Protein AF-0000000087055118 (afdb_homodimer)

Secondary structure (DSSP, 8-state):
--PPPEEEEEE-S-HHHHHHHHHHHHHHHHHS-TT-HHHHHHHHHHHHHHHH-S-EEEEEEEEEEEE--EEEEEEEEEEETTEEEEEEEE----/--PPPEEEEEE-S-HHHHHHHHHHHHHHHHHS-TT-HHHHHHHHHHHHHHHH-S-EEEEEEEEEEEE--EEEEEEEEEEETTEEEEEEEE----

InterPro domains:
  IPR001372 Dynein light chain, type 1/2 [PF01221] (5-89)
  IPR001372 Dynein light chain, type 1/2 [PTHR11886] (5-90)
  IPR001372 Dynein light chain, type 1/2 [SM01375] (1-90)
  IPR037177 Dynein light chain superfamily [G3DSA:3.30.740.10] (1-90)
  IPR037177 Dynein light chain superfamily [SSF54648] (1-90)

Radius of gyration: 15.87 Å; Cα contacts (8 Å, |Δi|>4): 383; chains: 2; bounding box: 40×41×33 Å

Nearest PDB structures (foldseek):
  3rjs-assembly1_A-2  TM=9.754E-01  e=3.236E-12  Toxoplasma gondii
  3brl-assembly1_A-2  TM=9.840E-01  e=7.027E-12  Drosophila melanogaster
  4d07-assembly1_A-2  TM=9.855E-01  e=1.035E-11  Homo sapiens
  7cnu-assembly2_B  TM=9.974E-01  e=1.526E-11  Homo sapiens
  8bx8-assembly1_K  TM=8.690E-01  e=6.622E-09  Tetrahymena thermophila

Sequence (188 aa):
MLEGKAVIEETDMLQAMQHDALDLDAKALDFLDVTESTDIACFIKKEFDRTHGPGWQCIVGTDFGSFVTHCSGCFIYFSVGSLAVLLFRGSAAPMLEGKAVIEETDMLQAMQHDALDLDAKALDFLDVTESTDIACFIKKEFDRTHGPGWQCIVGTDFGSFVTHCSGCFIYFSVGSLAVLLFRGSAAP

Solvent-accessible surface area (backbone atoms only — not comparable to full-atom values): 9686 Å² total; per-residue (Å²): 126,85,70,48,75,74,44,78,75,46,67,57,41,52,67,69,58,47,50,50,53,52,50,42,50,53,50,38,56,72,76,39,61,84,84,43,23,34,59,42,12,39,52,45,25,52,52,42,23,70,74,72,46,74,49,40,30,18,38,18,28,67,37,67,23,57,28,74,57,56,36,89,50,32,34,39,32,32,28,38,63,68,36,33,40,41,41,32,25,48,43,52,70,130,126,85,67,47,74,73,44,79,75,47,69,56,43,52,68,71,56,48,51,50,55,53,51,43,50,53,51,38,57,74,76,40,61,84,85,41,23,35,61,43,11,38,52,45,24,54,52,42,23,70,75,73,45,74,52,41,30,18,38,18,27,68,37,67,24,55,28,75,57,53,35,89,52,33,34,38,31,32,29,37,64,69,37,33,40,40,40,32,24,49,42,52,70,130

pLDDT: mean 93.23, std 12.19, range [37.31, 98.88]

Organism: Hibiscus syriacus (NCBI:txid106335)

Foldseek 3Di:
DPFADKFWPDFQADPVVVVVLVVLLVVLVVPDPLVPQVSSQVSSQVVCCVVVNHQKGKGKDLDDDDDAAAPGNFWTWIDGHSMIMTMGGHDDDD/DPFADKFWPDFQADPVVVVVLVVLLVVLVVPDPLVPQVSSQVSSQVVCCVVVNHQKGKGKDLDDDDDAAAPGNFWTWIDGHSMIMTMGGHDDDD

Structure (mmCIF, N/CA/C/O backbone):
data_AF-0000000087055118-model_v1
#
loop_
_entity.id
_entity.type
_entity.pdbx_description
1 polymer 'Dynein light chain'
#
loop_
_atom_site.group_PDB
_atom_site.id
_atom_site.type_symbol
_atom_site.label_atom_id
_atom_site.label_alt_id
_atom_site.label_comp_id
_atom_site.label_asym_id
_atom_site.label_entity_id
_atom_site.label_seq_id
_atom_site.pdbx_PDB_ins_code
_atom_site.Cartn_x
_atom_site.Cartn_y
_atom_site.Cartn_z
_atom_site.occupancy
_atom_site.B_iso_or_equiv
_atom_site.auth_seq_id
_atom_site.auth_comp_id
_atom_site.auth_asym_id
_atom_site.auth_atom_id
_atom_site.pdbx_PDB_model_num
ATOM 1 N N . MET A 1 1 ? -13.016 -21.5 0.365 1 41.31 1 MET A N 1
ATOM 2 C CA . MET A 1 1 ? -13.82 -20.594 -0.448 1 41.31 1 MET A CA 1
ATOM 3 C C . MET A 1 1 ? -13.211 -20.422 -1.833 1 41.31 1 MET A C 1
ATOM 5 O O . MET A 1 1 ? -12 -20.234 -1.962 1 41.31 1 MET A O 1
ATOM 9 N N . LEU A 1 2 ? -13.695 -21.062 -2.811 1 50.41 2 LEU A N 1
ATOM 10 C CA . LEU A 1 2 ? -13.211 -21.172 -4.18 1 50.41 2 LEU A CA 1
ATOM 11 C C . LEU A 1 2 ? -12.789 -19.812 -4.727 1 50.41 2 LEU A C 1
ATOM 13 O O . LEU A 1 2 ? -13.633 -18.953 -4.969 1 50.41 2 LEU A O 1
ATOM 17 N N . GLU A 1 3 ? -11.727 -19.125 -4.18 1 61.34 3 GLU A N 1
ATOM 18 C CA . GLU A 1 3 ? -11.461 -17.781 -4.695 1 61.34 3 GLU A CA 1
ATOM 19 C C . GLU A 1 3 ? -11.445 -17.781 -6.223 1 61.34 3 GLU A C 1
ATOM 21 O O . GLU A 1 3 ? -11.258 -18.828 -6.852 1 61.34 3 GLU A O 1
ATOM 26 N N . GLY A 1 4 ? -12.234 -16.906 -7.004 1 74 4 GLY A N 1
ATOM 27 C CA . GLY A 1 4 ? -12.359 -16.719 -8.438 1 74 4 GLY A CA 1
ATOM 28 C C . GLY A 1 4 ? -11.016 -16.609 -9.148 1 74 4 GLY A C 1
ATOM 29 O O . GLY A 1 4 ? -9.969 -16.625 -8.5 1 74 4 GLY A O 1
ATOM 30 N N . LYS A 1 5 ? -11.047 -16.828 -10.391 1 90.94 5 LYS A N 1
ATOM 31 C CA . LYS A 1 5 ? -9.875 -16.609 -11.242 1 90.94 5 LYS A CA 1
ATOM 32 C C . LYS A 1 5 ? -9.297 -15.219 -11.039 1 90.94 5 LYS A C 1
ATOM 34 O O . LYS A 1 5 ? -10.039 -14.242 -10.93 1 90.94 5 LYS A O 1
ATOM 39 N N . ALA A 1 6 ? -7.953 -15.242 -10.961 1 95.62 6 ALA A N 1
ATOM 40 C CA . ALA A 1 6 ? -7.281 -13.953 -10.797 1 95.62 6 ALA A CA 1
ATOM 41 C C . ALA A 1 6 ? -7.426 -13.094 -12.047 1 95.62 6 ALA A C 1
ATOM 43 O O . ALA A 1 6 ? -7.332 -13.602 -13.172 1 95.62 6 ALA A O 1
ATOM 44 N N . VAL A 1 7 ? -7.734 -11.844 -11.93 1 97.06 7 VAL A N 1
ATOM 45 C CA . VAL A 1 7 ? -7.789 -10.859 -13.008 1 97.06 7 VAL A CA 1
ATOM 46 C C . VAL A 1 7 ? -6.746 -9.773 -12.766 1 97.06 7 VAL A C 1
ATOM 48 O O . VAL A 1 7 ? -6.84 -9.016 -11.797 1 97.06 7 VAL A O 1
ATOM 51 N N . ILE A 1 8 ? -5.773 -9.719 -13.664 1 98 8 ILE A N 1
ATOM 52 C CA . ILE A 1 8 ? -4.746 -8.688 -13.547 1 98 8 ILE A CA 1
ATOM 53 C C . ILE A 1 8 ? -5.289 -7.359 -14.078 1 98 8 ILE A C 1
ATOM 55 O O . ILE A 1 8 ? -5.633 -7.25 -15.258 1 98 8 ILE A O 1
ATOM 59 N N . GLU A 1 9 ? -5.371 -6.406 -13.18 1 98.06 9 GLU A N 1
ATOM 60 C CA . GLU A 1 9 ? -5.875 -5.09 -13.547 1 98.06 9 GLU A CA 1
ATOM 61 C C . GLU A 1 9 ? -4.777 -4.234 -14.172 1 98.06 9 GLU A C 1
ATOM 63 O O . GLU A 1 9 ? -5.004 -3.564 -15.18 1 98.06 9 GLU A O 1
ATOM 68 N N . GLU A 1 10 ? -3.635 -4.148 -13.594 1 98.19 10 GLU A N 1
ATOM 69 C CA . GLU A 1 10 ? -2.477 -3.395 -14.062 1 98.19 10 GLU A CA 1
ATOM 70 C C . GLU A 1 10 ? -1.172 -4.078 -13.664 1 98.19 10 GLU A C 1
ATOM 72 O O . GLU A 1 10 ? -1.056 -4.609 -12.562 1 98.19 10 GLU A O 1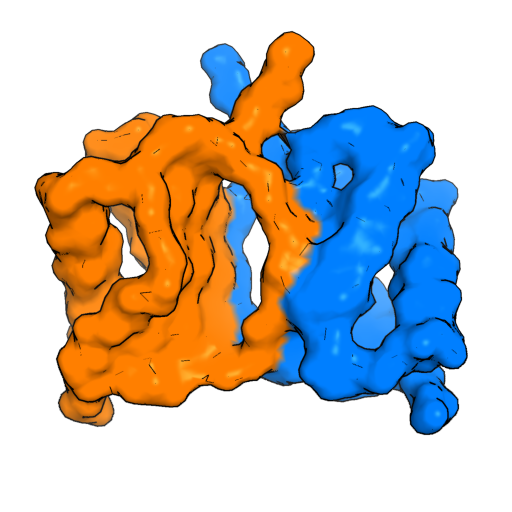
ATOM 77 N N . THR A 1 11 ? -0.197 -4.113 -14.625 1 98.56 11 THR A N 1
ATOM 78 C CA . THR A 1 11 ? 1.108 -4.676 -14.305 1 98.56 11 THR A CA 1
ATOM 79 C C . THR A 1 11 ? 2.162 -4.211 -15.305 1 98.56 11 THR A C 1
ATOM 81 O O . THR A 1 11 ? 1.84 -3.9 -16.453 1 98.56 11 THR A O 1
ATOM 84 N N . ASP A 1 12 ? 3.344 -4.066 -14.797 1 97.81 12 ASP A N 1
ATOM 85 C CA . ASP A 1 12 ? 4.473 -3.938 -15.719 1 97.81 12 ASP A CA 1
ATOM 86 C C . ASP A 1 12 ? 5.504 -5.039 -15.477 1 97.81 12 ASP A C 1
ATOM 88 O O . ASP A 1 12 ? 6.641 -4.941 -15.938 1 97.81 12 ASP A O 1
ATOM 92 N N . MET A 1 13 ? 5.059 -6.098 -14.719 1 97.12 13 MET A N 1
ATOM 93 C CA . MET A 1 13 ? 5.926 -7.238 -14.438 1 97.12 13 MET A CA 1
ATOM 94 C C . MET A 1 13 ? 6.051 -8.141 -15.664 1 97.12 13 MET A C 1
ATOM 96 O O . MET A 1 13 ? 5.137 -8.211 -16.484 1 97.12 13 MET A O 1
ATOM 100 N N . LEU A 1 14 ? 7.156 -8.805 -15.672 1 97 14 LEU A N 1
ATOM 101 C CA . LEU A 1 14 ? 7.297 -9.859 -16.672 1 97 14 LEU A CA 1
ATOM 102 C C . LEU A 1 14 ? 6.359 -11.023 -16.359 1 97 14 LEU A C 1
ATOM 104 O O . LEU A 1 14 ? 5.969 -11.227 -15.211 1 97 14 LEU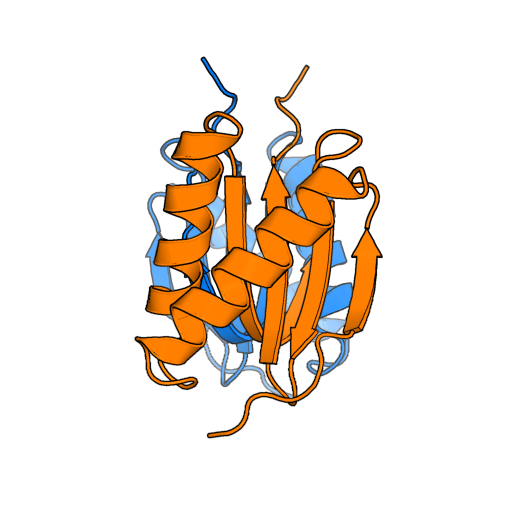 A O 1
ATOM 108 N N . GLN A 1 15 ? 6.066 -11.75 -17.375 1 97.12 15 GLN A N 1
ATOM 109 C CA . GLN A 1 15 ? 5.062 -12.805 -17.266 1 97.12 15 GLN A CA 1
ATOM 110 C C . GLN A 1 15 ? 5.426 -13.812 -16.172 1 97.12 15 GLN A C 1
ATOM 112 O O . GLN A 1 15 ? 4.562 -14.242 -15.414 1 97.12 15 GLN A O 1
ATOM 117 N N . ALA A 1 16 ? 6.617 -14.203 -16.188 1 96.88 16 ALA A N 1
ATOM 118 C CA . ALA A 1 16 ? 7.039 -15.188 -15.195 1 96.88 16 ALA A CA 1
ATOM 119 C C . ALA A 1 16 ? 6.801 -14.68 -13.781 1 96.88 16 ALA A C 1
ATOM 121 O O . ALA A 1 16 ? 6.344 -15.43 -12.914 1 96.88 16 ALA A O 1
ATOM 122 N N . MET A 1 17 ? 7.125 -13.484 -13.531 1 97.44 17 MET A N 1
ATOM 123 C CA . MET A 1 17 ? 6.953 -12.883 -12.211 1 97.44 17 MET A CA 1
ATOM 124 C C . MET A 1 17 ? 5.473 -12.703 -11.883 1 97.44 17 MET A C 1
ATOM 126 O O . MET A 1 17 ? 5.062 -12.867 -10.734 1 97.44 17 MET A O 1
ATOM 130 N N . GLN A 1 18 ? 4.656 -12.406 -12.891 1 98.25 18 GLN A N 1
ATOM 131 C CA . GLN A 1 18 ? 3.209 -12.344 -12.695 1 98.25 18 GLN A CA 1
ATOM 132 C C . GLN A 1 18 ? 2.668 -13.68 -12.188 1 98.25 18 GLN A C 1
ATOM 134 O O . GLN A 1 18 ? 1.869 -13.719 -11.25 1 98.25 18 GLN A O 1
ATOM 139 N N . HIS A 1 19 ? 3.189 -14.703 -12.844 1 97.31 19 HIS A N 1
ATOM 140 C CA . HIS A 1 19 ? 2.74 -16.031 -12.461 1 97.31 19 HIS A CA 1
ATOM 141 C C . HIS A 1 19 ? 3.129 -16.359 -11.023 1 97.31 19 HIS A C 1
ATOM 143 O O . HIS A 1 19 ? 2.354 -16.969 -10.289 1 97.31 19 HIS A O 1
ATOM 149 N N . ASP A 1 20 ? 4.309 -15.914 -10.672 1 97.88 20 ASP A N 1
ATOM 150 C CA . ASP A 1 20 ? 4.75 -16.125 -9.289 1 97.88 20 ASP A CA 1
ATOM 151 C C . ASP A 1 20 ? 3.824 -15.406 -8.305 1 97.88 20 ASP A C 1
ATOM 153 O O . ASP A 1 20 ? 3.441 -15.977 -7.281 1 97.88 20 ASP A O 1
ATOM 157 N N . ALA A 1 21 ? 3.475 -14.195 -8.602 1 98.38 21 ALA A N 1
ATOM 158 C CA . ALA A 1 21 ? 2.598 -13.414 -7.73 1 98.38 21 ALA A CA 1
ATOM 159 C C . ALA A 1 21 ? 1.237 -14.086 -7.574 1 98.38 21 ALA A C 1
ATOM 161 O O . ALA A 1 21 ? 0.725 -14.219 -6.461 1 98.38 21 ALA A O 1
ATOM 162 N N . LEU A 1 22 ? 0.706 -14.562 -8.695 1 97.94 22 LEU A N 1
ATOM 163 C CA . LEU A 1 22 ? -0.608 -15.195 -8.672 1 97.94 22 LEU A CA 1
ATOM 164 C C . LEU A 1 22 ? -0.558 -16.531 -7.938 1 97.94 22 LEU A C 1
ATOM 166 O O . LEU A 1 22 ? -1.487 -16.875 -7.203 1 97.94 22 LEU A O 1
ATOM 170 N N . ASP A 1 23 ? 0.513 -17.234 -8.148 1 97.19 23 ASP A N 1
ATOM 171 C CA . ASP A 1 23 ? 0.684 -18.5 -7.461 1 97.19 23 ASP A CA 1
ATOM 172 C C . ASP A 1 23 ? 0.764 -18.312 -5.949 1 97.19 23 ASP A C 1
ATOM 174 O O . ASP A 1 23 ? 0.177 -19.078 -5.184 1 97.19 23 ASP A O 1
ATOM 178 N N . LEU A 1 24 ? 1.517 -17.375 -5.531 1 97.56 24 LEU A N 1
ATOM 179 C CA . LEU A 1 24 ? 1.652 -17.094 -4.105 1 97.56 24 LEU A CA 1
ATOM 180 C C . LEU A 1 24 ? 0.314 -16.688 -3.504 1 97.56 24 LEU A C 1
ATOM 182 O O . LEU A 1 24 ? -0.008 -17.062 -2.375 1 97.56 24 LEU A O 1
ATOM 186 N N . ASP A 1 25 ? -0.45 -15.883 -4.23 1 97.44 25 ASP A N 1
ATOM 187 C CA . ASP A 1 25 ? -1.775 -15.484 -3.768 1 97.44 25 ASP A CA 1
ATOM 188 C C . ASP A 1 25 ? -2.684 -16.703 -3.586 1 97.44 25 ASP A C 1
ATOM 190 O O . ASP A 1 25 ? -3.391 -16.812 -2.582 1 97.44 25 ASP A O 1
ATOM 194 N N . ALA A 1 26 ? -2.596 -17.594 -4.602 1 96.44 26 ALA A N 1
ATOM 195 C CA . ALA A 1 26 ? -3.398 -18.812 -4.531 1 96.44 26 ALA A CA 1
ATOM 196 C C . ALA A 1 26 ? -3.01 -19.656 -3.324 1 96.44 26 ALA A C 1
ATOM 198 O O . ALA A 1 26 ? -3.875 -20.172 -2.617 1 96.44 26 ALA A O 1
ATOM 199 N N . LYS A 1 27 ? -1.732 -19.719 -3.076 1 96.5 27 LYS A N 1
ATOM 200 C CA . LYS A 1 27 ? -1.247 -20.469 -1.92 1 96.5 27 LYS A CA 1
ATOM 201 C C . LYS A 1 27 ? -1.708 -19.828 -0.616 1 96.5 27 LYS A C 1
ATOM 203 O O . LYS A 1 27 ? -2.148 -20.516 0.304 1 96.5 27 LYS A O 1
ATOM 208 N N . ALA A 1 28 ? -1.556 -18.531 -0.525 1 97 28 ALA A N 1
ATOM 209 C CA . ALA A 1 28 ? -1.993 -17.828 0.676 1 97 28 ALA A CA 1
ATOM 210 C C . ALA A 1 28 ? -3.467 -18.109 0.967 1 97 28 ALA A C 1
ATOM 212 O O . 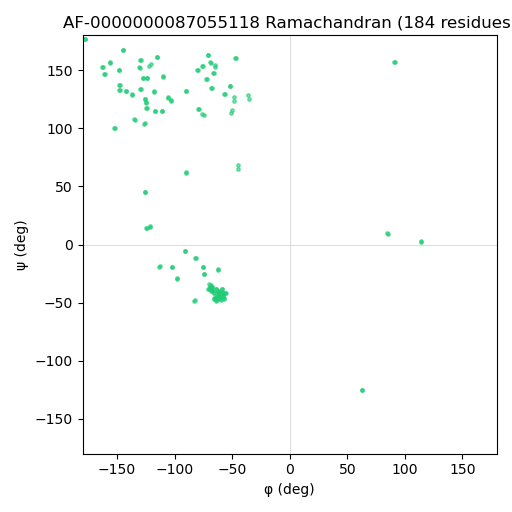ALA A 1 28 ? -3.842 -18.359 2.113 1 97 28 ALA A O 1
ATOM 213 N N . LEU A 1 29 ? -4.289 -18.109 -0.073 1 94.81 29 LEU A N 1
ATOM 214 C CA . LEU A 1 29 ? -5.734 -18.25 0.081 1 94.81 29 LEU A CA 1
ATOM 215 C C . LEU A 1 29 ? -6.102 -19.703 0.404 1 94.81 29 LEU A C 1
ATOM 217 O O . LEU A 1 29 ? -7.211 -19.969 0.87 1 94.81 29 LEU A O 1
ATOM 221 N N . ASP A 1 30 ? -5.145 -20.609 0.091 1 93.69 30 ASP A N 1
ATOM 222 C CA . ASP A 1 30 ? -5.348 -22.016 0.459 1 93.69 30 ASP A CA 1
ATOM 223 C C . ASP A 1 30 ? -5.148 -22.219 1.959 1 93.69 30 ASP A C 1
ATOM 225 O O . ASP A 1 30 ? -5.777 -23.094 2.559 1 93.69 30 ASP A O 1
ATOM 229 N N . PHE A 1 31 ? -4.332 -21.312 2.586 1 94.31 31 PHE A N 1
ATOM 230 C CA . PHE A 1 31 ? -3.904 -21.578 3.955 1 94.31 31 PHE A CA 1
ATOM 231 C C . PHE A 1 31 ? -4.504 -20.562 4.922 1 94.31 31 PHE A C 1
ATOM 233 O O . PHE A 1 31 ? -4.547 -20.812 6.129 1 94.31 31 PHE A O 1
ATOM 240 N N . LEU A 1 32 ? -4.918 -19.484 4.355 1 94.88 32 LEU A N 1
ATOM 241 C CA . LEU A 1 32 ? -5.43 -18.422 5.203 1 94.88 32 LEU A CA 1
ATOM 242 C C . LEU A 1 32 ? -6.875 -18.094 4.84 1 94.88 32 LEU A C 1
ATOM 244 O O . LEU A 1 32 ? -7.305 -18.312 3.709 1 94.88 32 LEU A O 1
ATOM 248 N N . ASP A 1 33 ? -7.527 -17.547 5.891 1 94 33 ASP A N 1
ATOM 249 C CA . ASP A 1 33 ? -8.867 -17.031 5.617 1 94 33 ASP A CA 1
ATOM 250 C C . ASP A 1 33 ? -8.797 -15.734 4.805 1 94 33 ASP A C 1
ATOM 252 O O . ASP A 1 33 ? -7.941 -14.883 5.055 1 94 33 ASP A O 1
ATOM 256 N N . VAL A 1 34 ? -9.727 -15.555 3.887 1 91.75 34 VAL A N 1
ATOM 257 C CA . VAL A 1 34 ? -9.75 -14.422 2.971 1 91.75 34 VAL A CA 1
ATOM 258 C C . VAL A 1 34 ? -9.898 -13.125 3.76 1 91.75 34 VAL A C 1
ATOM 260 O O . VAL A 1 34 ? -9.539 -12.047 3.275 1 91.75 34 VAL A O 1
ATOM 263 N N . THR A 1 35 ? -10.414 -13.188 4.98 1 92.69 35 THR A N 1
ATOM 264 C CA . THR A 1 35 ? -10.609 -12 5.801 1 92.69 35 THR A CA 1
ATOM 265 C C . THR A 1 35 ? -9.312 -11.602 6.492 1 92.69 35 THR A C 1
ATOM 267 O O . THR A 1 35 ? -9.211 -10.508 7.051 1 92.69 35 THR A O 1
ATOM 270 N N . GLU A 1 36 ? -8.328 -12.445 6.461 1 96.5 36 GLU A N 1
ATOM 271 C CA . GLU A 1 36 ? -7.047 -12.148 7.09 1 96.5 36 GLU A CA 1
ATOM 272 C C . GLU A 1 36 ? -6.098 -11.461 6.113 1 96.5 36 GLU A C 1
ATOM 274 O O . GLU A 1 36 ? -5.004 -11.969 5.844 1 96.5 36 GLU A O 1
ATOM 279 N N . SER A 1 37 ? -6.5 -10.328 5.668 1 97.44 37 SER A N 1
ATOM 280 C CA . SER A 1 37 ? -5.82 -9.602 4.598 1 97.44 37 SER A CA 1
ATOM 281 C C . SER A 1 37 ? -4.371 -9.305 4.965 1 97.44 37 SER A C 1
ATOM 283 O O . SER A 1 37 ? -3.477 -9.43 4.129 1 97.44 37 SER A O 1
ATOM 285 N N . THR A 1 38 ? -4.141 -8.969 6.234 1 98 38 THR A N 1
ATOM 286 C CA . THR A 1 38 ? -2.785 -8.641 6.656 1 98 38 THR A CA 1
ATOM 287 C C . THR A 1 38 ? -1.888 -9.867 6.602 1 98 38 THR A C 1
ATOM 289 O O . THR A 1 38 ? -0.732 -9.789 6.18 1 98 38 THR A O 1
ATOM 292 N N . ASP A 1 39 ? -2.375 -10.961 6.973 1 98.38 39 ASP A N 1
ATOM 293 C CA . ASP A 1 39 ? -1.595 -12.195 6.934 1 98.38 39 ASP A CA 1
ATOM 294 C C . ASP A 1 39 ? -1.31 -12.617 5.496 1 98.38 39 ASP A C 1
ATOM 296 O O . ASP A 1 39 ? -0.222 -13.109 5.191 1 98.38 39 ASP A O 1
ATOM 300 N N . ILE A 1 40 ? -2.295 -12.422 4.66 1 98.06 40 ILE A N 1
ATOM 301 C CA . ILE A 1 40 ? -2.102 -12.734 3.246 1 98.06 40 ILE A CA 1
ATOM 302 C C . ILE A 1 40 ? -1.021 -11.828 2.664 1 98.06 40 ILE A C 1
ATOM 304 O O . ILE A 1 40 ? -0.092 -12.297 2.004 1 98.06 40 ILE A O 1
ATOM 308 N N . ALA A 1 41 ? -1.115 -10.562 2.969 1 98.69 41 ALA A N 1
ATOM 309 C CA . ALA A 1 41 ? -0.115 -9.609 2.506 1 98.69 41 ALA A CA 1
ATOM 310 C C . ALA A 1 41 ? 1.273 -9.969 3.025 1 98.69 41 ALA A C 1
ATOM 312 O O . ALA A 1 41 ? 2.26 -9.891 2.289 1 98.69 41 ALA A O 1
ATOM 313 N N . CYS A 1 42 ? 1.321 -10.367 4.262 1 98.56 42 CYS A N 1
ATOM 314 C CA . CYS A 1 42 ? 2.582 -10.742 4.887 1 98.56 42 CYS A CA 1
ATOM 315 C C . CYS A 1 42 ? 3.211 -11.938 4.172 1 98.56 42 CYS A C 1
ATOM 317 O O . CYS A 1 42 ? 4.398 -11.914 3.85 1 98.56 42 CYS A O 1
ATOM 319 N N . PHE A 1 43 ? 2.402 -12.898 3.863 1 98.56 43 PHE A N 1
ATOM 320 C CA . PHE A 1 43 ? 2.898 -14.102 3.209 1 98.56 43 PHE A CA 1
ATOM 321 C C . PHE A 1 43 ? 3.459 -13.773 1.829 1 98.56 43 PHE A C 1
ATOM 323 O O . PHE A 1 43 ? 4.582 -14.164 1.503 1 98.56 43 PHE A O 1
ATOM 330 N N . ILE A 1 44 ? 2.699 -13.031 1.068 1 98.38 44 ILE A N 1
ATOM 331 C CA . ILE A 1 44 ? 3.088 -12.719 -0.301 1 98.38 44 ILE A CA 1
ATOM 332 C C . ILE A 1 44 ? 4.352 -11.859 -0.293 1 98.38 44 ILE A C 1
ATOM 334 O O . ILE A 1 44 ? 5.301 -12.133 -1.033 1 98.38 44 ILE A O 1
ATOM 338 N N . LYS A 1 45 ? 4.348 -10.859 0.538 1 98.12 45 LYS A N 1
ATOM 339 C CA . LYS A 1 45 ? 5.484 -9.945 0.622 1 98.12 45 LYS A CA 1
ATOM 340 C C . LYS A 1 45 ? 6.762 -10.688 1.008 1 98.12 45 LYS A C 1
ATOM 342 O O . LYS A 1 45 ? 7.805 -10.508 0.376 1 98.12 45 LYS A O 1
ATOM 347 N N . LYS A 1 46 ? 6.723 -11.508 1.992 1 98.06 46 LYS A N 1
ATOM 348 C CA . LYS A 1 46 ? 7.906 -12.219 2.477 1 98.06 46 LYS A CA 1
ATOM 349 C C . LYS A 1 46 ? 8.43 -13.203 1.428 1 98.06 46 LYS A C 1
ATOM 351 O O . LYS A 1 46 ? 9.641 -13.305 1.218 1 98.06 46 LYS A O 1
ATOM 356 N N . GLU A 1 47 ? 7.527 -13.906 0.784 1 98.12 47 GLU A N 1
ATOM 357 C CA . GLU A 1 47 ? 7.953 -14.859 -0.235 1 98.12 47 GLU A CA 1
ATOM 358 C C . GLU A 1 47 ? 8.555 -14.148 -1.441 1 98.12 47 GLU A C 1
ATOM 360 O O . GLU A 1 47 ? 9.523 -14.633 -2.037 1 98.12 47 GLU A O 1
ATOM 365 N N . PHE A 1 48 ? 7.98 -13.016 -1.76 1 97.62 48 PHE A N 1
ATOM 366 C CA . PHE A 1 48 ? 8.531 -12.273 -2.889 1 97.62 48 PHE A CA 1
ATOM 367 C C . PHE A 1 48 ? 9.891 -11.688 -2.535 1 97.62 48 PHE A C 1
ATOM 369 O O . PHE A 1 48 ? 10.797 -11.641 -3.375 1 97.62 48 PHE A O 1
ATOM 376 N N . ASP A 1 49 ? 10.016 -11.234 -1.332 1 96.88 49 ASP A N 1
ATOM 377 C CA . ASP A 1 49 ? 11.336 -10.797 -0.875 1 96.88 49 ASP A CA 1
ATOM 378 C C . ASP A 1 49 ? 12.359 -11.922 -0.993 1 96.88 49 ASP A C 1
ATOM 380 O O . ASP A 1 49 ? 13.492 -11.695 -1.423 1 96.88 49 ASP A O 1
ATOM 384 N N . ARG A 1 50 ? 11.922 -13.031 -0.645 1 97.62 50 ARG A N 1
ATOM 385 C CA . ARG A 1 50 ? 12.812 -14.188 -0.647 1 97.62 50 ARG A CA 1
ATOM 386 C C . ARG A 1 50 ? 13.18 -14.594 -2.07 1 97.62 50 ARG A C 1
ATOM 388 O O . ARG A 1 50 ? 14.344 -14.891 -2.354 1 97.62 50 ARG A O 1
ATOM 395 N N . THR A 1 51 ? 12.297 -14.484 -3.004 1 96.69 51 THR A N 1
ATOM 396 C CA . THR A 1 51 ? 12.477 -15.07 -4.328 1 96.69 51 THR A CA 1
ATOM 397 C C . THR A 1 51 ? 12.977 -14.023 -5.32 1 96.69 51 THR A C 1
ATOM 399 O O . THR A 1 51 ? 13.695 -14.352 -6.266 1 96.69 51 THR A O 1
ATOM 402 N N . HIS A 1 52 ? 12.594 -12.758 -5.07 1 95.75 52 HIS A N 1
ATOM 403 C CA . HIS A 1 52 ? 12.906 -11.75 -6.074 1 95.75 52 HIS A CA 1
ATOM 404 C C . HIS A 1 52 ? 13.703 -10.602 -5.469 1 95.75 52 HIS A C 1
ATOM 406 O O . HIS A 1 52 ? 13.875 -9.555 -6.098 1 95.75 52 HIS A O 1
ATOM 412 N N . GLY A 1 53 ? 14.25 -10.781 -4.258 1 94.12 53 GLY A N 1
ATOM 413 C CA . GLY A 1 53 ? 15.023 -9.75 -3.598 1 94.12 53 GLY A CA 1
ATOM 414 C C . GLY A 1 53 ? 14.188 -8.852 -2.707 1 94.12 53 GLY A C 1
ATOM 415 O O . GLY A 1 53 ? 12.984 -8.711 -2.916 1 94.12 53 GLY A O 1
ATOM 416 N N . PRO A 1 54 ? 14.758 -8.219 -1.75 1 93.38 54 PRO A N 1
ATOM 417 C CA . PRO A 1 54 ? 14.023 -7.434 -0.753 1 93.38 54 PRO A CA 1
ATOM 418 C C . PRO A 1 54 ? 13.438 -6.148 -1.33 1 93.38 54 PRO A C 1
ATOM 420 O O . PRO A 1 54 ? 13.828 -5.723 -2.42 1 93.38 54 PRO A O 1
ATOM 423 N N . GLY A 1 55 ? 12.492 -5.574 -0.623 1 93.31 55 GLY A N 1
ATOM 424 C CA . GLY A 1 55 ? 11.992 -4.254 -0.962 1 93.31 55 GLY A CA 1
ATOM 425 C C . GLY A 1 55 ? 10.539 -4.262 -1.411 1 93.31 55 GLY A C 1
ATOM 426 O O . GLY A 1 55 ? 9.977 -3.213 -1.737 1 93.31 55 GLY A O 1
ATOM 427 N N . TRP A 1 56 ? 9.93 -5.406 -1.387 1 97 56 TRP A N 1
ATOM 428 C CA . TRP A 1 56 ? 8.555 -5.5 -1.861 1 97 56 TRP A CA 1
ATOM 429 C C . TRP A 1 56 ? 7.574 -5.008 -0.8 1 97 56 TRP A C 1
ATOM 431 O O . TRP A 1 56 ? 7.863 -5.07 0.397 1 97 56 TRP A O 1
ATOM 441 N N . GLN A 1 57 ? 6.438 -4.473 -1.213 1 97.88 57 GLN A N 1
ATOM 442 C CA . GLN A 1 57 ? 5.281 -4.074 -0.418 1 97.88 57 GLN A CA 1
ATOM 443 C C . GLN A 1 57 ? 4.016 -4.77 -0.908 1 97.88 57 GLN A C 1
ATOM 445 O O . GLN A 1 57 ? 3.822 -4.945 -2.113 1 97.88 57 GLN A O 1
ATOM 450 N N . CYS A 1 58 ? 3.158 -5.133 0.013 1 98.75 58 CYS A N 1
ATOM 451 C CA . CYS A 1 58 ? 1.938 -5.812 -0.409 1 98.75 58 CYS A CA 1
ATOM 452 C C . CYS A 1 58 ? 0.728 -5.285 0.35 1 98.75 58 CYS A C 1
ATOM 454 O O . CYS A 1 58 ? 0.77 -5.145 1.574 1 98.75 58 CYS A O 1
ATOM 456 N N . ILE A 1 59 ? -0.281 -4.922 -0.334 1 98.81 59 ILE A N 1
ATOM 457 C CA . ILE A 1 59 ? -1.58 -4.508 0.187 1 98.81 59 ILE A CA 1
ATOM 458 C C . ILE A 1 59 ? -2.66 -5.469 -0.302 1 98.81 59 ILE A C 1
ATOM 460 O O . ILE A 1 59 ? -2.684 -5.84 -1.478 1 98.81 59 ILE A O 1
ATOM 464 N N . VAL A 1 60 ? -3.473 -5.918 0.574 1 98.62 60 VAL A N 1
ATOM 465 C CA . VAL A 1 60 ? -4.582 -6.812 0.253 1 98.62 60 VAL A CA 1
ATOM 466 C C . VAL A 1 60 ? -5.871 -6.27 0.863 1 98.62 60 VAL A C 1
ATOM 468 O O . VAL A 1 60 ? -5.902 -5.895 2.037 1 98.62 60 VAL A O 1
ATOM 471 N N . GLY A 1 61 ? -6.914 -6.266 0.039 1 98.25 61 GLY A N 1
ATOM 472 C CA . GLY A 1 61 ? -8.164 -5.781 0.606 1 98.25 61 GLY A CA 1
ATOM 473 C C . GLY A 1 61 ? -9.32 -5.844 -0.367 1 98.25 61 GLY A C 1
ATOM 474 O O . GLY A 1 61 ? -9.148 -6.238 -1.522 1 98.25 61 GLY A O 1
ATOM 475 N N . THR A 1 62 ? -10.508 -5.477 0.096 1 97.38 62 THR A N 1
ATOM 476 C CA . THR A 1 62 ? -11.711 -5.523 -0.727 1 97.38 62 THR A CA 1
ATOM 477 C C . THR A 1 62 ? -12.078 -4.129 -1.227 1 97.38 62 THR A C 1
ATOM 479 O O . THR A 1 62 ? -12.836 -3.988 -2.189 1 97.38 62 THR A O 1
ATOM 482 N N . ASP A 1 63 ? -11.516 -3.053 -0.499 1 97.75 63 ASP A N 1
ATOM 483 C CA . ASP A 1 63 ? -11.852 -1.677 -0.849 1 97.75 63 ASP A CA 1
ATOM 484 C C . ASP A 1 63 ? -10.719 -0.721 -0.479 1 97.75 63 ASP A C 1
ATOM 486 O O . ASP A 1 63 ? -10.602 -0.309 0.676 1 97.75 63 ASP A O 1
ATOM 490 N N . PHE A 1 64 ? -9.984 -0.389 -1.48 1 98.38 64 PHE A N 1
ATOM 491 C CA . PHE A 1 64 ? -8.914 0.583 -1.287 1 98.38 64 PHE A CA 1
ATOM 492 C C . PHE A 1 64 ? -8.453 1.154 -2.623 1 98.38 64 PHE A C 1
ATOM 494 O O . PHE A 1 64 ? -8.648 0.536 -3.67 1 98.38 64 PHE A O 1
ATOM 501 N N . GLY A 1 65 ? -7.961 2.318 -2.602 1 98.31 65 GLY A N 1
ATOM 502 C CA . GLY A 1 65 ? -7.199 2.953 -3.664 1 98.31 65 GLY A CA 1
ATOM 503 C C . GLY A 1 65 ? -5.762 3.242 -3.279 1 98.31 65 GLY A C 1
ATOM 504 O O . GLY A 1 65 ? -5.414 3.225 -2.096 1 98.31 65 GLY A O 1
ATOM 505 N N . SER A 1 66 ? -4.984 3.441 -4.312 1 98.44 66 SER A N 1
ATOM 506 C CA . SER A 1 66 ? -3.568 3.631 -4.02 1 98.44 66 SER A CA 1
ATOM 507 C C . SER A 1 66 ? -2.918 4.57 -5.027 1 98.44 66 SER A C 1
ATOM 509 O O . SER A 1 66 ? -3.418 4.738 -6.141 1 98.44 66 SER A O 1
ATOM 511 N N . PHE A 1 67 ? -1.927 5.273 -4.59 1 98 67 PHE A N 1
ATOM 512 C CA . PHE A 1 67 ? -0.986 5.988 -5.441 1 98 67 PHE A CA 1
ATOM 513 C C . PHE A 1 67 ? 0.448 5.758 -4.98 1 98 67 PHE A C 1
ATOM 515 O O . PHE A 1 67 ? 0.847 6.234 -3.916 1 98 67 PHE A O 1
ATOM 522 N N . VAL A 1 68 ? 1.157 4.914 -5.836 1 97.06 68 VAL A N 1
ATOM 523 C CA . VAL A 1 68 ? 2.486 4.477 -5.426 1 97.06 68 VAL A CA 1
ATOM 524 C C . VAL A 1 68 ? 3.48 4.703 -6.562 1 97.06 68 VAL A C 1
ATOM 526 O O . VAL A 1 68 ? 3.09 4.785 -7.73 1 97.06 68 VAL A O 1
ATOM 529 N N . THR A 1 69 ? 4.699 4.898 -6.172 1 94.69 69 THR A N 1
ATOM 530 C CA . THR A 1 69 ? 5.816 4.918 -7.105 1 94.69 69 THR A CA 1
ATOM 531 C C . THR A 1 69 ? 6.637 3.637 -7 1 94.69 69 THR A C 1
ATOM 533 O O . THR A 1 69 ? 7.016 3.227 -5.898 1 94.69 69 THR A O 1
ATOM 536 N N . HIS A 1 70 ? 6.824 3 -8.125 1 93.19 70 HIS A N 1
ATOM 537 C CA . HIS A 1 70 ? 7.527 1.723 -8.109 1 93.19 70 HIS A CA 1
ATOM 538 C C . HIS A 1 70 ? 8.648 1.696 -9.141 1 93.19 70 HIS A C 1
ATOM 540 O O . HIS A 1 70 ? 8.672 2.525 -10.055 1 93.19 70 HIS A O 1
ATOM 546 N N . CYS A 1 71 ? 9.609 0.798 -8.922 1 91.62 71 CYS A N 1
ATOM 547 C CA . CYS A 1 71 ? 10.625 0.507 -9.93 1 91.62 71 CYS A CA 1
ATOM 548 C C . CYS A 1 71 ? 10.008 -0.14 -11.156 1 91.62 71 CYS A C 1
ATOM 550 O O . CYS A 1 71 ? 9.047 -0.904 -11.047 1 91.62 71 CYS A O 1
ATOM 552 N N . SER A 1 72 ? 10.617 0.174 -12.242 1 93.69 72 SER A N 1
ATOM 553 C CA . SER A 1 72 ? 10.133 -0.393 -13.5 1 93.69 72 SER A CA 1
ATOM 554 C C . SER A 1 72 ? 10.117 -1.917 -13.445 1 93.69 72 SER A C 1
ATOM 556 O O . SER A 1 72 ? 11.086 -2.537 -13.008 1 93.69 72 SER A O 1
ATOM 558 N N . GLY A 1 73 ? 9.008 -2.559 -13.797 1 96.31 73 GLY A N 1
ATOM 559 C CA . GLY A 1 73 ? 8.875 -4.004 -13.883 1 96.31 73 GLY A CA 1
ATOM 560 C C . GLY A 1 73 ? 8.539 -4.652 -12.555 1 96.31 73 GLY A C 1
ATOM 561 O O . GLY A 1 73 ? 8.594 -5.879 -12.43 1 96.31 73 GLY A O 1
ATOM 562 N N . CYS A 1 74 ? 8.234 -3.861 -11.57 1 97 74 CYS A N 1
ATOM 563 C CA . CYS A 1 74 ? 8.047 -4.41 -10.234 1 97 74 CYS A CA 1
ATOM 564 C C . CYS A 1 74 ? 6.691 -4.016 -9.664 1 97 74 CYS A C 1
ATOM 566 O O . CYS A 1 74 ? 6.59 -3.621 -8.5 1 97 74 CYS A O 1
ATOM 568 N N . PHE A 1 75 ? 5.703 -4.152 -10.516 1 98.31 75 PHE A N 1
ATOM 569 C CA . PHE A 1 75 ? 4.371 -3.738 -10.094 1 98.31 75 PHE A CA 1
ATOM 570 C C . PHE A 1 75 ? 3.311 -4.688 -10.641 1 98.31 75 PHE A C 1
ATOM 572 O O . PHE A 1 75 ? 3.264 -4.949 -11.844 1 98.31 75 PHE A O 1
ATOM 579 N N . ILE A 1 76 ? 2.418 -5.102 -9.719 1 98.81 76 ILE A N 1
ATOM 580 C CA . ILE A 1 76 ? 1.239 -5.828 -10.172 1 98.81 76 ILE A CA 1
ATOM 581 C C . ILE A 1 76 ? 0.058 -5.531 -9.258 1 98.81 76 ILE A C 1
ATOM 583 O O . ILE A 1 76 ? 0.219 -5.453 -8.031 1 98.81 76 ILE A O 1
ATOM 587 N N . TYR A 1 77 ? -1.071 -5.242 -9.828 1 98.81 77 TYR A N 1
ATOM 588 C CA . TYR A 1 77 ? -2.367 -5.059 -9.18 1 98.81 77 TYR A CA 1
ATOM 589 C C . TYR A 1 77 ? -3.412 -5.988 -9.781 1 98.81 77 TYR A C 1
ATOM 591 O O . TYR A 1 77 ? -3.699 -5.918 -10.984 1 98.81 77 TYR A O 1
ATOM 599 N N . PHE A 1 78 ? -3.965 -6.91 -8.969 1 98.69 78 PHE A N 1
ATOM 600 C CA . PHE A 1 78 ? -4.902 -7.891 -9.5 1 98.69 78 PHE A CA 1
ATOM 601 C C . PHE A 1 78 ? -5.988 -8.203 -8.477 1 98.69 78 PHE A C 1
ATOM 603 O O . PHE A 1 78 ? -5.871 -7.844 -7.309 1 98.69 78 PHE A O 1
ATOM 610 N N . SER A 1 79 ? -7.031 -8.883 -8.945 1 97.31 79 SER A N 1
ATOM 611 C CA . SER A 1 79 ? -8.148 -9.25 -8.086 1 97.31 79 SER A CA 1
ATOM 612 C C . SER A 1 79 ? -8.445 -10.742 -8.164 1 97.31 79 SER A C 1
ATOM 614 O O . SER A 1 79 ? -8.242 -11.359 -9.211 1 97.31 79 SER A O 1
ATOM 616 N N . VAL A 1 80 ? -8.805 -11.266 -7.078 1 95.81 80 VAL A N 1
ATOM 617 C CA . VAL A 1 80 ? -9.359 -12.609 -6.969 1 95.81 80 VAL A CA 1
ATOM 618 C C . VAL A 1 80 ? -10.695 -12.562 -6.227 1 95.81 80 VAL A C 1
ATOM 620 O O . VAL A 1 80 ? -10.727 -12.445 -5 1 95.81 80 VAL A O 1
ATOM 623 N N . GLY A 1 81 ? -11.758 -12.688 -7.012 1 92.94 81 GLY A N 1
ATOM 624 C CA . GLY A 1 81 ? -13.047 -12.375 -6.422 1 92.94 81 GLY A CA 1
ATOM 625 C C . GLY A 1 81 ? -13.172 -10.93 -5.969 1 92.94 81 GLY A C 1
ATOM 626 O O . GLY A 1 81 ? -12.93 -10.008 -6.75 1 92.94 81 GLY A O 1
ATOM 627 N N . SER A 1 82 ? -13.516 -10.75 -4.711 1 93.38 82 SER A N 1
ATOM 628 C CA . SER A 1 82 ? -13.68 -9.398 -4.191 1 93.38 82 SER A CA 1
ATOM 629 C C . SER A 1 82 ? -12.375 -8.867 -3.605 1 93.38 82 SER A C 1
ATOM 631 O O . SER A 1 82 ? -12.273 -7.691 -3.248 1 93.38 82 SER A O 1
ATOM 633 N N . LEU A 1 83 ? -11.414 -9.766 -3.576 1 96.25 83 LEU A N 1
ATOM 634 C CA . LEU A 1 83 ? -10.141 -9.383 -2.973 1 96.25 83 LEU A CA 1
ATOM 635 C C . LEU A 1 83 ? -9.203 -8.789 -4.016 1 96.25 83 LEU A C 1
ATOM 637 O O . LEU A 1 83 ? -9.086 -9.32 -5.121 1 96.25 83 LEU A O 1
ATOM 641 N N . ALA A 1 84 ? -8.617 -7.672 -3.711 1 97.88 84 ALA A N 1
ATOM 642 C CA . ALA A 1 84 ? -7.59 -7.062 -4.555 1 97.88 84 ALA A CA 1
ATOM 643 C C . ALA A 1 84 ? -6.215 -7.148 -3.895 1 97.88 84 ALA A C 1
ATOM 645 O O . ALA A 1 84 ? -6.105 -7.07 -2.668 1 97.88 84 ALA A O 1
ATOM 646 N N . VAL A 1 85 ? -5.176 -7.336 -4.723 1 98.62 85 VAL A N 1
ATOM 647 C CA . VAL A 1 85 ? -3.797 -7.418 -4.254 1 98.62 85 VAL A CA 1
ATOM 648 C C . VAL A 1 85 ? -2.936 -6.406 -5.004 1 98.62 85 VAL A C 1
ATOM 650 O O . VAL A 1 85 ? -2.953 -6.359 -6.238 1 98.62 85 VAL A O 1
ATOM 653 N N . LEU A 1 86 ? -2.25 -5.555 -4.289 1 98.88 86 LEU A N 1
ATOM 654 C CA . LEU A 1 86 ? -1.228 -4.652 -4.809 1 98.88 86 LEU A CA 1
ATOM 655 C C . LEU A 1 86 ? 0.157 -5.062 -4.32 1 98.88 86 LEU A C 1
ATOM 657 O O . LEU A 1 86 ? 0.413 -5.078 -3.113 1 98.88 86 LEU A O 1
ATOM 661 N N . LEU A 1 87 ? 0.993 -5.465 -5.23 1 98.75 87 LEU A N 1
ATOM 662 C CA . LEU A 1 87 ? 2.361 -5.891 -4.953 1 98.75 87 LEU A CA 1
ATOM 663 C C . LEU A 1 87 ? 3.357 -5.102 -5.793 1 98.75 87 LEU A C 1
ATOM 665 O O . LEU A 1 87 ? 3.234 -5.047 -7.02 1 98.75 87 LEU A O 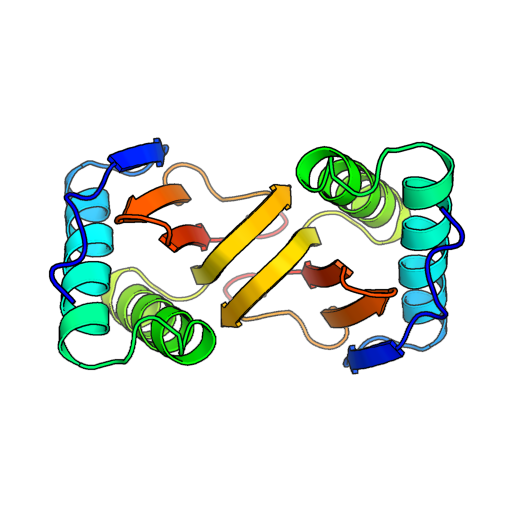1
ATOM 669 N N . PHE A 1 88 ? 4.301 -4.414 -5.043 1 98.06 88 PHE A N 1
ATOM 670 C CA . PHE A 1 88 ? 5.246 -3.602 -5.797 1 98.06 88 PHE A CA 1
ATOM 671 C C . PHE A 1 88 ? 6.531 -3.383 -5.004 1 98.06 88 PHE A C 1
ATOM 673 O O . PHE A 1 88 ? 6.551 -3.568 -3.785 1 98.06 88 PHE A O 1
ATOM 680 N N . ARG A 1 89 ? 7.578 -3.102 -5.715 1 95.19 89 ARG A N 1
ATOM 681 C CA . ARG A 1 89 ? 8.812 -2.605 -5.125 1 95.19 89 ARG A CA 1
ATOM 682 C C . ARG A 1 89 ? 8.961 -1.103 -5.34 1 95.19 89 ARG A C 1
ATOM 684 O O . ARG A 1 89 ? 8.875 -0.621 -6.473 1 95.19 89 ARG A O 1
ATOM 691 N N . GLY A 1 90 ? 9.102 -0.446 -4.18 1 89.75 90 GLY A N 1
ATOM 692 C CA . GLY A 1 90 ? 9.242 0.998 -4.285 1 89.75 90 GLY A CA 1
ATOM 693 C C . GLY A 1 90 ? 10.508 1.421 -5.004 1 89.75 90 GLY A C 1
ATOM 694 O O . GLY A 1 90 ? 11.453 0.641 -5.117 1 89.75 90 GLY A O 1
ATOM 695 N N . SER A 1 91 ? 10.445 2.643 -5.648 1 76.88 91 SER A N 1
ATOM 696 C CA . SER A 1 91 ? 11.625 3.174 -6.32 1 76.88 91 SER A CA 1
ATOM 697 C C . SER A 1 91 ? 12.648 3.693 -5.312 1 76.88 91 SER A C 1
ATOM 699 O O . SER A 1 91 ? 12.273 4.188 -4.246 1 76.88 91 SER A O 1
ATOM 701 N N . ALA A 1 92 ? 13.805 2.959 -5.234 1 56.66 92 ALA A N 1
ATOM 702 C CA . ALA A 1 92 ? 14.875 3.557 -4.438 1 56.66 92 ALA A CA 1
ATOM 703 C C . ALA A 1 92 ? 15.117 5.008 -4.848 1 56.66 92 ALA A C 1
ATOM 705 O O . ALA A 1 92 ? 15 5.355 -6.023 1 56.66 92 ALA A O 1
ATOM 706 N N . ALA A 1 93 ? 14.883 5.965 -3.984 1 50.03 93 ALA A N 1
ATOM 707 C CA . ALA A 1 93 ? 15.312 7.324 -4.309 1 50.03 93 ALA A CA 1
ATOM 708 C C . ALA A 1 93 ? 16.625 7.312 -5.074 1 50.03 93 ALA A C 1
ATOM 710 O O . ALA A 1 93 ? 17.516 6.5 -4.789 1 50.03 93 ALA A O 1
ATOM 711 N N . PRO A 1 94 ? 16.734 8.031 -6.285 1 37.81 94 PRO A N 1
ATOM 712 C CA . PRO A 1 94 ? 18.094 8.148 -6.828 1 37.81 94 PRO A CA 1
ATOM 713 C C . PRO A 1 94 ? 19.109 8.578 -5.777 1 37.81 94 PRO A C 1
ATOM 715 O O . PRO A 1 94 ? 18.75 9.203 -4.781 1 37.81 94 PRO A O 1
ATOM 718 N N . MET B 1 1 ? -19.422 15.203 4.215 1 40.75 1 MET B N 1
ATOM 719 C CA . MET B 1 1 ? -19.516 14.148 5.219 1 40.75 1 MET B CA 1
ATOM 720 C C . MET B 1 1 ? -18.5 14.359 6.332 1 40.75 1 MET B C 1
ATOM 722 O O . MET B 1 1 ? -17.344 14.648 6.066 1 40.75 1 MET B O 1
ATOM 726 N N . LEU B 1 2 ? -18.875 14.867 7.445 1 49.88 2 LEU B N 1
ATOM 727 C CA . LEU B 1 2 ? -18.078 15.281 8.594 1 49.88 2 LEU B CA 1
ATOM 728 C C . LEU B 1 2 ? -17.031 14.227 8.938 1 49.88 2 LEU B C 1
ATOM 730 O O . LEU B 1 2 ? -17.375 13.125 9.375 1 49.88 2 LEU B O 1
ATOM 734 N N . GLU B 1 3 ? -15.984 13.984 8.094 1 61.53 3 GLU B N 1
ATOM 735 C CA . GLU B 1 3 ? -15.094 12.883 8.445 1 61.53 3 GLU B CA 1
ATOM 736 C C . GLU B 1 3 ? -14.664 12.961 9.906 1 61.53 3 GLU B C 1
ATOM 738 O O . GLU B 1 3 ? -14.734 14.031 10.523 1 61.53 3 GLU B O 1
ATOM 743 N N . GLY B 1 4 ? -14.852 11.938 10.852 1 73.5 4 GLY B N 1
ATOM 744 C CA . GLY B 1 4 ? -14.5 11.789 12.25 1 73.5 4 GLY B CA 1
ATOM 745 C C . GLY B 1 4 ? -13.07 12.188 12.555 1 73.5 4 GLY B C 1
ATOM 746 O O . GLY B 1 4 ? -12.312 12.547 11.641 1 73.5 4 GLY B O 1
ATOM 747 N N . LYS B 1 5 ? -12.836 12.438 13.766 1 90.75 5 LYS B N 1
ATOM 748 C CA . LYS B 1 5 ? -11.477 12.688 14.25 1 90.75 5 LYS B CA 1
ATOM 749 C C . LYS B 1 5 ? -10.531 11.57 13.82 1 90.75 5 LYS B C 1
ATOM 751 O O . LYS B 1 5 ? -10.891 10.391 13.875 1 90.75 5 LYS B O 1
ATOM 756 N N . ALA B 1 6 ? -9.352 12.062 13.375 1 95.62 6 ALA B N 1
ATOM 757 C CA . ALA B 1 6 ? -8.352 11.086 12.961 1 95.62 6 ALA B CA 1
ATOM 758 C C . ALA B 1 6 ? -7.832 10.289 14.156 1 95.62 6 ALA B C 1
ATOM 760 O O . ALA B 1 6 ? -7.613 10.852 15.234 1 95.62 6 ALA B O 1
ATOM 761 N N . VAL B 1 7 ? -7.711 9.023 14.062 1 97 7 VAL B N 1
ATOM 762 C CA . VAL B 1 7 ? -7.125 8.133 15.055 1 97 7 VAL B CA 1
ATOM 763 C C . VAL B 1 7 ? -5.879 7.461 14.484 1 97 7 VAL B C 1
ATOM 765 O O . VAL B 1 7 ? -5.965 6.672 13.539 1 97 7 VAL B O 1
ATOM 768 N N . ILE B 1 8 ? -4.738 7.785 15.07 1 98 8 ILE B N 1
ATOM 769 C CA . ILE B 1 8 ? -3.492 7.172 14.625 1 98 8 ILE B CA 1
ATOM 770 C C . ILE B 1 8 ? -3.371 5.77 15.219 1 98 8 ILE B C 1
ATOM 772 O O . ILE B 1 8 ? -3.314 5.605 16.438 1 98 8 ILE B O 1
ATOM 776 N N . GLU B 1 9 ? -3.367 4.801 14.328 1 98 9 GLU B N 1
ATOM 777 C CA . GLU B 1 9 ? -3.26 3.406 14.75 1 98 9 GLU B CA 1
ATOM 778 C C . GLU B 1 9 ? -1.805 3.016 15 1 98 9 GLU B C 1
ATOM 780 O O . GLU B 1 9 ? -1.493 2.354 15.992 1 98 9 GLU B O 1
ATOM 785 N N . GLU B 1 10 ? -0.913 3.312 14.125 1 98.19 10 GLU B N 1
ATOM 786 C CA . GLU B 1 10 ? 0.516 3.027 14.211 1 98.19 10 GLU B CA 1
ATOM 787 C C . GLU B 1 10 ? 1.338 4.102 13.5 1 98.19 10 GLU B C 1
ATOM 789 O O . GLU B 1 10 ? 0.951 4.586 12.438 1 98.19 10 GLU B O 1
ATOM 794 N N . THR B 1 11 ? 2.471 4.52 14.156 1 98.56 11 THR B N 1
ATOM 795 C CA . THR B 1 11 ? 3.355 5.484 13.508 1 98.56 11 THR B CA 1
ATOM 796 C C . THR B 1 11 ? 4.742 5.461 14.148 1 98.56 11 THR B C 1
ATOM 798 O O . THR B 1 11 ? 4.883 5.113 15.32 1 98.56 11 THR B O 1
ATOM 801 N N . ASP B 1 12 ? 5.707 5.703 13.328 1 97.69 12 ASP B N 1
ATOM 802 C CA . ASP B 1 12 ? 7.02 6.016 13.891 1 97.69 12 ASP B CA 1
ATOM 803 C C . ASP B 1 12 ? 7.496 7.391 13.43 1 97.69 12 ASP B C 1
ATOM 805 O O . ASP B 1 12 ? 8.68 7.715 13.547 1 97.69 12 ASP B O 1
ATOM 809 N N . MET B 1 13 ? 6.516 8.195 12.891 1 97 13 MET B N 1
ATOM 810 C CA . MET B 1 13 ? 6.816 9.547 12.43 1 97 13 MET B CA 1
ATOM 811 C C . MET B 1 13 ? 6.965 10.5 13.609 1 97 13 MET B C 1
ATOM 813 O O . MET B 1 13 ? 6.359 10.289 14.664 1 97 13 MET B O 1
ATOM 817 N N . LEU B 1 14 ? 7.734 11.516 13.344 1 96.88 14 LEU B N 1
ATOM 818 C CA . LEU B 1 14 ? 7.77 12.609 14.312 1 96.88 14 LEU B CA 1
ATOM 819 C C . LEU B 1 14 ? 6.445 13.359 14.336 1 96.88 14 LEU B C 1
ATOM 821 O O . LEU B 1 14 ? 5.707 13.359 13.352 1 96.88 14 LEU B O 1
ATOM 825 N N . GLN B 1 15 ? 6.211 13.977 15.414 1 97.06 15 GLN B N 1
ATOM 826 C CA . GLN B 1 15 ? 4.918 14.617 15.648 1 97.06 15 GLN B CA 1
ATOM 827 C C . GLN B 1 15 ? 4.594 15.625 14.555 1 97.06 15 GLN B C 1
ATOM 829 O O . GLN B 1 15 ? 3.459 15.688 14.078 1 97.06 15 GLN B O 1
ATOM 834 N N . ALA B 1 16 ? 5.531 16.422 14.242 1 96.69 16 ALA B N 1
ATOM 835 C CA . ALA B 1 16 ? 5.293 17.438 13.227 1 96.69 16 ALA B CA 1
ATOM 836 C C . ALA B 1 16 ? 4.855 16.797 11.906 1 96.69 16 ALA B C 1
ATOM 838 O O . ALA B 1 16 ? 3.943 17.297 11.242 1 96.69 16 ALA B O 1
ATOM 839 N N . MET B 1 17 ? 5.48 15.766 11.531 1 97.38 17 MET B N 1
ATOM 840 C CA . MET B 1 17 ? 5.16 15.078 10.281 1 97.38 17 MET B CA 1
ATOM 841 C C . MET B 1 17 ? 3.807 14.383 10.375 1 97.38 17 MET B C 1
ATOM 843 O O . MET B 1 17 ? 3.059 14.336 9.398 1 97.38 17 MET B O 1
ATOM 847 N N . GLN B 1 18 ? 3.455 13.875 11.547 1 98.12 18 GLN B N 1
ATOM 848 C CA . GLN B 1 18 ? 2.125 13.305 11.766 1 98.12 18 GLN B CA 1
ATOM 849 C C . GLN B 1 18 ? 1.039 14.344 11.5 1 98.12 18 GLN B C 1
ATOM 851 O O . GLN B 1 18 ? 0.049 14.062 10.828 1 98.12 18 GLN B O 1
ATOM 856 N N . HIS B 1 19 ? 1.345 15.508 12.031 1 97.19 19 HIS B N 1
ATOM 857 C CA . HIS B 1 19 ? 0.373 16.578 11.859 1 97.19 19 HIS B CA 1
ATOM 858 C C . HIS B 1 19 ? 0.208 16.953 10.383 1 97.19 19 HIS B C 1
ATOM 860 O O . HIS B 1 19 ? -0.905 17.219 9.93 1 97.19 19 HIS B O 1
ATOM 866 N N . ASP B 1 20 ? 1.32 16.938 9.703 1 97.81 20 ASP B N 1
ATOM 867 C CA . ASP B 1 20 ? 1.259 17.203 8.266 1 97.81 20 ASP B CA 1
ATOM 868 C C . ASP B 1 20 ? 0.401 16.172 7.551 1 97.81 20 ASP B C 1
ATOM 870 O O . ASP B 1 20 ? -0.425 16.516 6.703 1 97.81 20 ASP B O 1
ATOM 874 N N . ALA B 1 21 ? 0.58 14.922 7.859 1 98.31 21 ALA B N 1
ATOM 875 C CA . ALA B 1 21 ? -0.179 13.836 7.234 1 98.31 21 ALA B CA 1
ATOM 876 C C . ALA B 1 21 ? -1.674 13.992 7.5 1 98.31 21 ALA B C 1
ATOM 878 O O . ALA B 1 21 ? -2.488 13.875 6.582 1 98.31 21 ALA B O 1
ATOM 879 N N . LEU B 1 22 ? -1.989 14.305 8.742 1 97.94 22 LEU B N 1
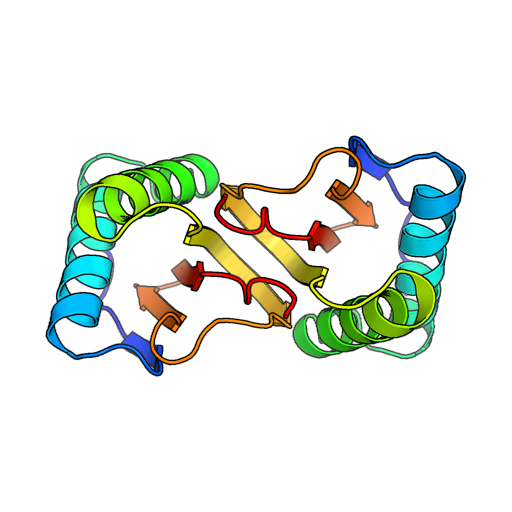ATOM 880 C CA . LEU B 1 22 ? -3.391 14.445 9.125 1 97.94 22 LEU B CA 1
ATOM 881 C C . LEU B 1 22 ? -4.012 15.672 8.469 1 97.94 22 LEU B C 1
ATOM 883 O O . LEU B 1 22 ? -5.168 15.633 8.047 1 97.94 22 LEU B O 1
ATOM 887 N N . ASP B 1 23 ? -3.23 16.719 8.422 1 97.12 23 ASP B N 1
ATOM 888 C CA . ASP B 1 23 ? -3.713 17.938 7.773 1 97.12 23 ASP B CA 1
ATOM 889 C C . ASP B 1 23 ? -3.994 17.703 6.293 1 97.12 23 ASP B C 1
ATOM 891 O O . ASP B 1 23 ? -5 18.172 5.762 1 97.12 23 ASP B O 1
ATOM 895 N N . LEU B 1 24 ? -3.127 17.062 5.637 1 97.56 24 LEU B N 1
ATOM 896 C CA . LEU B 1 24 ? -3.309 16.766 4.219 1 97.56 24 LEU B CA 1
ATOM 897 C C . LEU B 1 24 ? -4.531 15.891 3.996 1 97.56 24 LEU B C 1
ATOM 899 O O . LEU B 1 24 ? -5.27 16.078 3.025 1 97.56 24 LEU B O 1
ATOM 903 N N . ASP B 1 25 ? -4.738 14.914 4.855 1 97.38 25 ASP B N 1
ATOM 904 C CA . ASP B 1 25 ? -5.918 14.055 4.766 1 97.38 25 ASP B CA 1
ATOM 905 C C . ASP B 1 25 ? -7.203 14.875 4.906 1 97.38 25 ASP B C 1
ATOM 907 O O . ASP B 1 25 ? -8.156 14.672 4.148 1 97.38 25 ASP B O 1
ATOM 911 N N . ALA B 1 26 ? -7.145 15.789 5.902 1 96.38 26 ALA B N 1
ATOM 912 C CA . ALA B 1 26 ? -8.305 16.641 6.121 1 96.38 26 ALA B CA 1
ATOM 913 C C . ALA B 1 26 ? -8.586 17.516 4.898 1 96.38 26 ALA B C 1
ATOM 915 O O . ALA B 1 26 ? -9.742 17.656 4.484 1 96.38 26 ALA B O 1
ATOM 916 N N . LYS B 1 27 ? -7.531 18.016 4.301 1 96.44 27 LYS B N 1
ATOM 917 C CA . LYS B 1 27 ? -7.676 18.828 3.094 1 96.44 27 LYS B CA 1
ATOM 918 C C . LYS B 1 27 ? -8.227 18 1.939 1 96.44 27 LYS B C 1
ATOM 920 O O . LYS B 1 27 ? -9.125 18.438 1.216 1 96.44 27 LYS B O 1
ATOM 925 N N . ALA B 1 28 ? -7.684 16.828 1.747 1 97 28 ALA B N 1
ATOM 926 C CA . ALA B 1 28 ? -8.164 15.961 0.681 1 97 28 ALA B CA 1
ATOM 927 C C . ALA B 1 28 ? -9.656 15.688 0.825 1 97 28 ALA B C 1
ATOM 929 O O . ALA B 1 28 ? -10.406 15.742 -0.157 1 97 28 ALA B O 1
ATOM 930 N N . LEU B 1 29 ? -10.109 15.453 2.053 1 94.62 29 LEU B N 1
ATOM 931 C CA . LEU B 1 29 ? -11.492 15.078 2.312 1 94.62 29 LEU B CA 1
ATOM 932 C C . LEU B 1 29 ? -12.414 16.297 2.176 1 94.62 29 LEU B C 1
ATOM 934 O O . LEU B 1 29 ? -13.633 16.141 2.045 1 94.62 29 LEU B O 1
ATOM 938 N N . ASP B 1 30 ? -11.781 17.5 2.264 1 93.62 30 ASP B N 1
ATOM 939 C CA . ASP B 1 30 ? -12.547 18.719 2.035 1 93.62 30 ASP B CA 1
ATOM 940 C C . ASP B 1 30 ? -12.852 18.906 0.552 1 93.62 30 ASP B C 1
ATOM 942 O O . ASP B 1 30 ? -13.891 19.469 0.193 1 93.62 30 ASP B O 1
ATOM 946 N N . PHE B 1 31 ? -11.977 18.312 -0.32 1 94.31 31 PHE B N 1
ATOM 947 C CA . PHE B 1 31 ? -12.062 18.641 -1.737 1 94.31 31 PHE B CA 1
ATOM 948 C C . PHE B 1 31 ? -12.523 17.438 -2.547 1 94.31 31 PHE B C 1
ATOM 950 O O . PHE B 1 31 ? -12.977 17.594 -3.684 1 94.31 31 PHE B O 1
ATOM 957 N N . LEU B 1 32 ? -12.383 16.312 -1.939 1 94.81 32 LEU B N 1
ATOM 958 C CA . LEU B 1 32 ? -12.703 15.086 -2.666 1 94.81 32 LEU B CA 1
ATOM 959 C C . LEU B 1 32 ? -13.781 14.289 -1.936 1 94.81 32 LEU B C 1
ATOM 961 O O . LEU B 1 32 ? -13.922 14.398 -0.716 1 94.81 32 LEU B O 1
ATOM 965 N N . ASP B 1 33 ? -14.484 13.516 -2.787 1 94 33 ASP B N 1
ATOM 966 C CA . ASP B 1 33 ? -15.422 12.586 -2.184 1 94 33 ASP B CA 1
ATOM 967 C C . ASP B 1 33 ? -14.695 11.438 -1.489 1 94 33 ASP B C 1
ATOM 969 O O . ASP B 1 33 ? -13.703 10.922 -2.01 1 94 33 ASP B O 1
ATOM 973 N N . VAL B 1 34 ? -15.219 11.008 -0.364 1 91.69 34 VAL B N 1
ATOM 974 C CA . VAL B 1 34 ? -14.594 9.992 0.467 1 91.69 34 VAL B CA 1
ATOM 975 C C . VAL B 1 34 ? -14.5 8.68 -0.309 1 91.69 34 VAL B C 1
ATOM 977 O O . VAL B 1 34 ? -13.68 7.816 0.009 1 91.69 34 VAL B O 1
ATOM 980 N N . THR B 1 35 ? -15.312 8.492 -1.338 1 92.62 35 THR B N 1
ATOM 981 C CA . THR B 1 35 ? -15.305 7.262 -2.127 1 92.62 35 THR B CA 1
ATOM 982 C C . THR B 1 35 ? -14.195 7.297 -3.174 1 92.62 35 THR B C 1
ATOM 984 O O . THR B 1 35 ? -13.883 6.273 -3.785 1 92.62 35 THR B O 1
ATOM 987 N N . GLU B 1 36 ? -13.594 8.422 -3.379 1 96.44 36 GLU B N 1
ATOM 988 C CA . GLU B 1 36 ? -12.516 8.555 -4.359 1 96.44 36 GLU B CA 1
ATOM 989 C C . GLU B 1 36 ? -11.156 8.289 -3.723 1 96.44 36 GLU B C 1
ATOM 991 O O . GLU B 1 36 ? -10.273 9.148 -3.746 1 96.44 36 GLU B O 1
ATOM 996 N N . SER B 1 37 ? -10.992 7.105 -3.244 1 97.44 37 SER B N 1
ATOM 997 C CA . SER B 1 37 ? -9.836 6.719 -2.441 1 97.44 37 SER B CA 1
ATOM 998 C C . SER B 1 37 ? -8.539 6.918 -3.211 1 97.44 37 SER B C 1
ATOM 1000 O O . SER B 1 37 ? -7.543 7.387 -2.652 1 97.44 37 SER B O 1
ATOM 1002 N N . THR B 1 38 ? -8.578 6.617 -4.508 1 98 38 THR B N 1
ATOM 1003 C CA . THR B 1 38 ? -7.367 6.758 -5.309 1 98 38 THR B CA 1
ATOM 1004 C C . THR B 1 38 ? -6.977 8.227 -5.445 1 98 38 THR B C 1
ATOM 1006 O O . THR B 1 38 ? -5.793 8.562 -5.363 1 98 38 THR B O 1
ATOM 1009 N N . ASP B 1 39 ? -7.898 9.062 -5.602 1 98.31 39 ASP B N 1
ATOM 1010 C CA . ASP B 1 39 ? -7.613 10.492 -5.719 1 98.31 39 ASP B CA 1
ATOM 1011 C C . ASP B 1 39 ? -7.105 11.055 -4.398 1 98.31 39 ASP B C 1
ATOM 1013 O O . ASP B 1 39 ? -6.219 11.914 -4.387 1 98.31 39 ASP B O 1
ATOM 1017 N N . ILE B 1 40 ? -7.676 10.578 -3.332 1 98 40 ILE B N 1
ATOM 1018 C CA . ILE B 1 40 ? -7.219 11.008 -2.016 1 98 40 ILE B CA 1
ATOM 1019 C C . ILE B 1 40 ? -5.773 10.562 -1.805 1 98 40 ILE B C 1
ATOM 1021 O O . ILE B 1 40 ? -4.922 11.359 -1.405 1 98 40 ILE B O 1
ATOM 1025 N N . ALA B 1 41 ? -5.504 9.344 -2.141 1 98.69 41 ALA B N 1
ATOM 1026 C CA . ALA B 1 41 ? -4.148 8.812 -2.023 1 98.69 41 ALA B CA 1
ATOM 1027 C C . ALA B 1 41 ? -3.174 9.609 -2.891 1 98.69 41 ALA B C 1
ATOM 1029 O O . ALA B 1 41 ? -2.057 9.906 -2.463 1 98.69 41 ALA B O 1
ATOM 1030 N N . CYS B 1 42 ? -3.619 9.938 -4.062 1 98.56 42 CYS B N 1
ATOM 1031 C CA . CYS B 1 42 ? -2.795 10.695 -5 1 98.56 42 CYS B CA 1
ATOM 1032 C C . CYS B 1 42 ? -2.441 12.062 -4.426 1 98.56 42 CYS B C 1
ATOM 1034 O O . CYS B 1 42 ? -1.278 12.469 -4.449 1 98.56 42 CYS B O 1
ATOM 1036 N N . PHE B 1 43 ? -3.416 12.703 -3.863 1 98.56 43 PHE B N 1
ATOM 1037 C CA . PHE B 1 43 ? -3.203 14.039 -3.312 1 98.56 43 PHE B CA 1
ATOM 1038 C C . PHE B 1 43 ? -2.205 13.992 -2.162 1 98.56 43 PHE B C 1
ATOM 1040 O O . PHE B 1 43 ? -1.241 14.766 -2.141 1 98.56 43 PHE B O 1
ATOM 1047 N N . ILE B 1 44 ? -2.412 13.062 -1.252 1 98.38 44 ILE B N 1
ATOM 1048 C CA . ILE B 1 44 ? -1.571 12.969 -0.063 1 98.38 44 ILE B CA 1
ATOM 1049 C C . ILE B 1 44 ? -0.145 12.602 -0.469 1 98.38 44 ILE B C 1
ATOM 1051 O O . ILE B 1 44 ? 0.816 13.227 -0.009 1 98.38 44 ILE B O 1
ATOM 1055 N N . LYS B 1 45 ? -0.038 11.641 -1.319 1 98.06 45 LYS B N 1
ATOM 1056 C CA . LYS B 1 45 ? 1.272 11.172 -1.762 1 98.06 45 LYS B CA 1
ATOM 1057 C C . LYS B 1 45 ? 2.051 12.289 -2.455 1 98.06 45 LYS B C 1
ATOM 1059 O O . LYS B 1 45 ? 3.225 12.516 -2.154 1 98.06 45 LYS B O 1
ATOM 1064 N N . LYS B 1 46 ? 1.458 13 -3.346 1 98.06 46 LYS B N 1
ATOM 1065 C CA . LYS B 1 46 ? 2.133 14.047 -4.105 1 98.06 46 LYS B CA 1
ATOM 1066 C C . LYS B 1 46 ? 2.553 15.195 -3.197 1 98.06 46 LYS B C 1
ATOM 1068 O O . LYS B 1 46 ? 3.658 15.727 -3.328 1 98.06 46 LYS B O 1
ATOM 1073 N N . GLU B 1 47 ? 1.688 15.578 -2.281 1 98.06 47 GLU B N 1
ATOM 1074 C CA . GLU B 1 47 ? 2.02 16.672 -1.374 1 98.06 47 GLU B CA 1
ATOM 1075 C C . GLU B 1 47 ? 3.145 16.281 -0.421 1 98.06 47 GLU B C 1
ATOM 1077 O O . GLU B 1 47 ? 4.004 17.094 -0.093 1 98.06 47 GLU B O 1
ATOM 1082 N N . PHE B 1 48 ? 3.109 15.023 -0.022 1 97.62 48 PHE B N 1
ATOM 1083 C CA . PHE B 1 48 ? 4.176 14.578 0.871 1 97.62 48 PHE B CA 1
ATOM 1084 C C . PHE B 1 48 ? 5.5 14.477 0.125 1 97.62 48 PHE B C 1
ATOM 1086 O O . PHE B 1 48 ? 6.555 14.789 0.677 1 97.62 48 PHE B O 1
ATOM 1093 N N . ASP B 1 49 ? 5.434 14.039 -1.082 1 96.81 49 ASP B N 1
ATOM 1094 C CA . ASP B 1 49 ? 6.637 14.055 -1.909 1 96.81 49 ASP B CA 1
ATOM 1095 C C . ASP B 1 49 ? 7.199 15.477 -2.027 1 96.81 49 ASP B C 1
ATOM 1097 O O . ASP B 1 49 ? 8.414 15.672 -1.947 1 96.81 49 ASP B O 1
ATOM 1101 N N . ARG B 1 50 ? 6.332 16.344 -2.182 1 97.56 50 ARG B N 1
ATOM 1102 C CA . ARG B 1 50 ? 6.723 17.75 -2.371 1 97.56 50 ARG B CA 1
ATOM 1103 C C . ARG B 1 50 ? 7.316 18.328 -1.09 1 97.56 50 ARG B C 1
ATOM 1105 O O . ARG B 1 50 ? 8.328 19.016 -1.13 1 97.56 50 ARG B O 1
ATOM 1112 N N . THR B 1 51 ? 6.82 17.969 0.052 1 96.62 51 THR B N 1
ATOM 1113 C CA . THR B 1 51 ? 7.148 18.641 1.3 1 96.62 51 THR B CA 1
ATOM 1114 C C . THR B 1 51 ? 8.234 17.891 2.059 1 96.62 51 THR B C 1
ATOM 1116 O O . THR B 1 51 ? 9.031 18.484 2.783 1 96.62 51 THR B O 1
ATOM 1119 N N . HIS B 1 52 ? 8.273 16.562 1.851 1 95.56 52 HIS B N 1
ATOM 1120 C CA . HIS B 1 52 ? 9.18 15.766 2.674 1 95.56 52 HIS B CA 1
ATOM 1121 C C . HIS B 1 52 ? 10.125 14.938 1.812 1 95.56 52 HIS B C 1
ATOM 1123 O O . HIS B 1 52 ? 10.812 14.039 2.316 1 95.56 52 HIS B O 1
ATOM 1129 N N . GLY B 1 53 ? 10.211 15.242 0.518 1 94 53 GLY B N 1
ATOM 1130 C CA . GLY B 1 53 ? 11.078 14.508 -0.385 1 94 53 GLY B CA 1
ATOM 1131 C C . GLY B 1 53 ? 10.391 13.328 -1.05 1 94 53 GLY B C 1
ATOM 1132 O O . GLY B 1 53 ? 9.422 12.789 -0.518 1 94 53 GLY B O 1
ATOM 1133 N N . PRO B 1 54 ? 10.859 12.875 -2.162 1 93.25 54 PRO B N 1
ATOM 1134 C CA . PRO B 1 54 ? 10.195 11.836 -2.951 1 93.25 54 PRO B CA 1
ATOM 1135 C C . PRO B 1 54 ? 10.273 10.461 -2.295 1 93.25 54 PRO B C 1
ATOM 1137 O O . PRO B 1 54 ? 11.078 10.258 -1.378 1 93.25 54 PRO B O 1
ATOM 1140 N N . GLY B 1 55 ? 9.43 9.555 -2.742 1 93.31 55 GLY B N 1
ATOM 1141 C CA . GLY B 1 55 ? 9.539 8.164 -2.338 1 93.31 55 GLY B CA 1
ATOM 1142 C C . GLY B 1 55 ? 8.359 7.695 -1.504 1 93.31 55 GLY B C 1
ATOM 1143 O O . GLY B 1 55 ? 8.312 6.535 -1.087 1 93.31 55 GLY B O 1
ATOM 1144 N N . TRP B 1 56 ? 7.398 8.547 -1.306 1 97 56 TRP B N 1
ATOM 1145 C CA . TRP B 1 56 ? 6.266 8.188 -0.461 1 97 56 TRP B C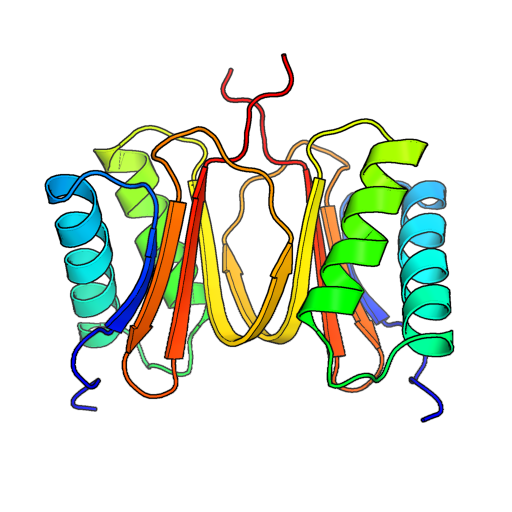A 1
ATOM 1146 C C . TRP B 1 56 ? 5.262 7.336 -1.231 1 97 56 TRP B C 1
ATOM 1148 O O . TRP B 1 56 ? 5.168 7.434 -2.457 1 97 56 TRP B O 1
ATOM 1158 N N . GLN B 1 57 ? 4.535 6.457 -0.551 1 97.94 57 GLN B N 1
ATOM 1159 C CA . GLN B 1 57 ? 3.414 5.648 -1.013 1 97.94 57 GLN B CA 1
ATOM 1160 C C . GLN B 1 57 ? 2.178 5.883 -0.151 1 97.94 57 GLN B C 1
ATOM 1162 O O . GLN B 1 57 ? 2.283 6.035 1.068 1 97.94 57 GLN B O 1
ATOM 1167 N N . CYS B 1 58 ? 1.032 5.879 -0.776 1 98.75 58 CYS B N 1
ATOM 1168 C CA . CYS B 1 58 ? -0.176 6.113 0.006 1 98.75 58 CYS B CA 1
ATOM 1169 C C . CYS B 1 58 ? -1.289 5.16 -0.412 1 98.75 58 CYS B C 1
ATOM 1171 O O . CYS B 1 58 ? -1.546 4.98 -1.604 1 98.75 58 CYS B O 1
ATOM 1173 N N . ILE B 1 59 ? -1.879 4.508 0.514 1 98.81 59 ILE B N 1
ATOM 1174 C CA . ILE B 1 59 ? -3.043 3.643 0.357 1 98.81 59 ILE B CA 1
ATOM 1175 C C . ILE B 1 59 ? -4.207 4.195 1.176 1 98.81 59 ILE B C 1
ATOM 1177 O O . ILE B 1 59 ? -4.031 4.594 2.328 1 98.81 59 ILE B O 1
ATOM 1181 N N . VAL B 1 60 ? -5.332 4.301 0.592 1 98.62 60 VAL B N 1
ATOM 1182 C CA . VAL B 1 60 ? -6.543 4.766 1.256 1 98.62 60 VAL B CA 1
ATOM 1183 C C . VAL B 1 60 ? -7.684 3.783 1.001 1 98.62 60 VAL B C 1
ATOM 1185 O O . VAL B 1 60 ? -7.906 3.365 -0.136 1 98.62 60 VAL B O 1
ATOM 1188 N N . GLY B 1 61 ? -8.391 3.453 2.082 1 98.19 61 GLY B N 1
ATOM 1189 C CA . GLY B 1 61 ? -9.5 2.541 1.859 1 98.19 61 GLY B CA 1
ATOM 1190 C C . GLY B 1 61 ? -10.289 2.242 3.121 1 98.19 61 GLY B C 1
ATOM 1191 O O . GLY B 1 61 ? -9.953 2.729 4.199 1 98.19 61 GLY B O 1
ATOM 1192 N N . THR B 1 62 ? -11.359 1.464 2.984 1 97.38 62 THR B N 1
ATOM 1193 C CA . THR B 1 62 ? -12.219 1.133 4.113 1 97.38 62 THR B CA 1
ATOM 1194 C C . THR B 1 62 ? -11.93 -0.275 4.625 1 97.38 62 THR B C 1
ATOM 1196 O O . THR B 1 62 ? -12.281 -0.619 5.754 1 97.38 62 THR B O 1
ATOM 1199 N N . ASP B 1 63 ? -11.258 -1.121 3.721 1 97.75 63 ASP B N 1
ATOM 1200 C CA . ASP B 1 63 ? -10.984 -2.508 4.086 1 97.75 63 ASP B CA 1
ATOM 1201 C C . ASP B 1 63 ? -9.742 -3.031 3.361 1 97.75 63 ASP B C 1
ATOM 1203 O O . ASP B 1 63 ? -9.82 -3.443 2.203 1 97.75 63 ASP B O 1
ATOM 1207 N N . PHE B 1 64 ? -8.688 -3.031 4.098 1 98.38 64 PHE B N 1
ATOM 1208 C CA . PHE B 1 64 ? -7.445 -3.582 3.562 1 98.38 64 PHE B CA 1
ATOM 1209 C C . PHE B 1 64 ? -6.461 -3.887 4.684 1 98.38 64 PHE B C 1
ATOM 1211 O O . PHE B 1 64 ? -6.562 -3.326 5.777 1 98.38 64 PHE B O 1
ATOM 1218 N N . GLY B 1 65 ? -5.621 -4.809 4.461 1 98.31 65 GLY B N 1
ATOM 1219 C CA . GLY B 1 65 ? -4.422 -5.09 5.234 1 98.31 65 GLY B CA 1
ATOM 1220 C C . GLY B 1 65 ? -3.141 -4.883 4.445 1 98.31 65 GLY B C 1
ATOM 1221 O O . GLY B 1 65 ? -3.168 -4.812 3.217 1 98.31 65 GLY B O 1
ATOM 1222 N N . SER B 1 66 ? -2.092 -4.754 5.211 1 98.44 66 SER B N 1
ATOM 1223 C CA . SER B 1 66 ? -0.84 -4.457 4.523 1 98.44 66 SER B CA 1
ATOM 1224 C C . SER B 1 66 ? 0.352 -5.059 5.262 1 98.44 66 SER B C 1
ATOM 1226 O O . SER B 1 66 ? 0.274 -5.328 6.461 1 98.44 66 SER B O 1
ATOM 1228 N N . PHE B 1 67 ? 1.355 -5.383 4.523 1 97.94 67 PHE B N 1
ATOM 1229 C CA . PHE B 1 67 ? 2.686 -5.68 5.043 1 97.94 67 PHE B CA 1
ATOM 1230 C C . PHE B 1 67 ? 3.76 -4.992 4.211 1 97.94 67 PHE B C 1
ATOM 1232 O O . PHE B 1 67 ? 3.977 -5.352 3.051 1 97.94 67 PHE B O 1
ATOM 1239 N N . VAL B 1 68 ? 4.344 -3.93 4.867 1 97.06 68 VAL B N 1
ATOM 1240 C CA . VAL B 1 68 ? 5.273 -3.082 4.121 1 97.06 68 VAL B CA 1
ATOM 1241 C C . VAL B 1 68 ? 6.559 -2.896 4.922 1 97.06 68 VAL B C 1
ATOM 1243 O O . VAL B 1 68 ? 6.566 -3.059 6.145 1 97.06 68 VAL B O 1
ATOM 1246 N N . THR B 1 69 ? 7.609 -2.664 4.207 1 94.69 69 THR B N 1
ATOM 1247 C CA . THR B 1 69 ? 8.883 -2.252 4.793 1 94.69 69 THR B CA 1
ATOM 1248 C C . THR B 1 69 ? 9.141 -0.771 4.531 1 94.69 69 THR B C 1
ATOM 1250 O O . THR B 1 69 ? 9.039 -0.309 3.393 1 94.69 69 THR B O 1
ATOM 1253 N N . HIS B 1 70 ? 9.391 -0.056 5.586 1 93.19 70 HIS B N 1
ATOM 1254 C CA . HIS B 1 70 ? 9.57 1.384 5.441 1 93.19 70 HIS B CA 1
ATOM 1255 C C . HIS B 1 70 ? 10.859 1.847 6.117 1 93.19 70 HIS B C 1
ATOM 1257 O O . HIS B 1 70 ? 11.422 1.129 6.945 1 93.19 70 HIS B O 1
ATOM 1263 N N . CYS B 1 71 ? 11.344 3.023 5.688 1 91.62 71 CYS B N 1
ATOM 1264 C CA . CYS B 1 71 ? 12.438 3.695 6.379 1 91.62 71 CYS B CA 1
ATOM 1265 C C . CYS B 1 71 ? 12.008 4.156 7.766 1 91.62 71 CYS B C 1
ATOM 1267 O O . CYS B 1 71 ? 10.859 4.539 7.969 1 91.62 71 CYS B O 1
ATOM 1269 N N . SER B 1 72 ? 12.977 4.133 8.625 1 93.38 72 SER B N 1
ATOM 1270 C CA . SER B 1 72 ? 12.695 4.555 9.992 1 93.38 72 SER B CA 1
ATOM 1271 C C . SER B 1 72 ? 12.141 5.977 10.031 1 93.38 72 SER B C 1
ATOM 1273 O O . SER B 1 72 ? 12.672 6.871 9.375 1 93.38 72 SER B O 1
ATOM 1275 N N . GLY B 1 73 ? 11.031 6.211 10.711 1 96.31 73 GLY B N 1
ATOM 1276 C CA . GLY B 1 73 ? 10.43 7.52 10.914 1 96.31 73 GLY B CA 1
ATOM 1277 C C . GLY B 1 73 ? 9.539 7.949 9.758 1 96.31 73 GLY B C 1
ATOM 1278 O O . GLY B 1 73 ? 9.133 9.109 9.688 1 96.31 73 GLY B O 1
ATOM 1279 N N . CYS B 1 74 ? 9.258 7.047 8.852 1 96.94 74 CYS B N 1
ATOM 1280 C CA . CYS B 1 74 ? 8.531 7.426 7.648 1 96.94 74 CYS B CA 1
ATOM 1281 C C . CYS B 1 74 ? 7.293 6.559 7.461 1 96.94 74 CYS B C 1
ATOM 1283 O O . CYS B 1 74 ? 7.016 6.094 6.355 1 96.94 74 CYS B O 1
ATOM 1285 N N . PHE B 1 75 ? 6.586 6.387 8.578 1 98.25 75 PHE B N 1
ATOM 1286 C CA . PHE B 1 75 ? 5.418 5.516 8.523 1 98.25 75 PHE B CA 1
ATOM 1287 C C . PHE B 1 75 ? 4.289 6.066 9.383 1 98.25 75 PHE B C 1
ATOM 1289 O O . PHE B 1 75 ? 4.496 6.367 10.562 1 98.25 75 PHE B O 1
ATOM 1296 N N . ILE B 1 76 ? 3.1 6.102 8.773 1 98.81 76 ILE B N 1
ATOM 1297 C CA . ILE B 1 76 ? 1.919 6.398 9.57 1 98.81 76 ILE B CA 1
ATOM 1298 C C . ILE B 1 76 ? 0.709 5.66 9.008 1 98.81 76 ILE B C 1
ATOM 1300 O O . ILE B 1 76 ? 0.54 5.578 7.785 1 98.81 76 ILE B O 1
ATOM 1304 N N . TYR B 1 77 ? -0.045 5.031 9.852 1 98.75 77 TYR B N 1
ATOM 1305 C CA . TYR B 1 77 ? -1.319 4.375 9.586 1 98.75 77 TYR B CA 1
ATOM 1306 C C . TYR B 1 77 ? -2.412 4.914 10.508 1 98.75 77 TYR B C 1
ATOM 1308 O O . TYR B 1 77 ? -2.311 4.809 11.727 1 98.75 77 TYR B O 1
ATOM 1316 N N . PHE B 1 78 ? -3.453 5.539 9.93 1 98.69 78 PHE B N 1
ATOM 1317 C CA . PHE B 1 78 ? -4.488 6.156 10.75 1 98.69 78 PHE B CA 1
ATOM 1318 C C . PHE B 1 78 ? -5.855 6.023 10.094 1 98.69 78 PHE B C 1
ATOM 1320 O O . PHE B 1 78 ? -5.949 5.664 8.914 1 98.69 78 PHE B O 1
ATOM 1327 N N . SER B 1 79 ? -6.898 6.316 10.867 1 97.25 79 SER B N 1
ATOM 1328 C CA . SER B 1 79 ? -8.266 6.227 10.367 1 97.25 79 SER B CA 1
ATOM 1329 C C . SER B 1 79 ? -9.031 7.527 10.602 1 97.25 79 SER B C 1
ATOM 1331 O O . SER B 1 79 ? -8.758 8.242 11.57 1 97.25 79 SER B O 1
ATOM 1333 N N . VAL B 1 80 ? -9.828 7.855 9.703 1 95.75 80 VAL B N 1
ATOM 1334 C CA . VAL B 1 80 ? -10.82 8.914 9.82 1 95.75 80 VAL B CA 1
ATOM 1335 C C . VAL B 1 80 ? -12.203 8.367 9.477 1 95.75 80 VAL B C 1
ATOM 1337 O O . VAL B 1 80 ? -12.539 8.195 8.297 1 95.75 80 VAL B O 1
ATOM 1340 N N . GLY B 1 81 ? -12.984 8.156 10.523 1 92.75 81 GLY B N 1
ATOM 1341 C CA . GLY B 1 81 ? -14.203 7.387 10.297 1 92.75 81 GLY B CA 1
ATOM 1342 C C . GLY B 1 81 ? -13.938 5.973 9.828 1 92.75 81 GLY B C 1
ATOM 1343 O O . GLY B 1 81 ? -13.188 5.23 10.461 1 92.75 81 GLY B O 1
ATOM 1344 N N . SER B 1 82 ? -14.531 5.617 8.703 1 93.31 82 SER B N 1
ATOM 1345 C CA . SER B 1 82 ? -14.359 4.27 8.18 1 93.31 82 SER B CA 1
ATOM 1346 C C . SER B 1 82 ? -13.164 4.191 7.227 1 93.31 82 SER B C 1
ATOM 1348 O O . SER B 1 82 ? -12.781 3.105 6.793 1 93.31 82 SER B O 1
ATOM 1350 N N . LEU B 1 83 ? -12.617 5.359 6.98 1 96.19 83 LEU B N 1
ATOM 1351 C CA . LEU B 1 83 ? -11.508 5.406 6.027 1 96.19 83 LEU B CA 1
ATOM 1352 C C . LEU B 1 83 ? -10.172 5.23 6.738 1 96.19 83 LEU B C 1
ATOM 1354 O O . LEU B 1 83 ? -9.938 5.82 7.793 1 96.19 83 LEU B O 1
ATOM 1358 N N . ALA B 1 84 ? -9.344 4.371 6.219 1 97.88 84 ALA B N 1
ATOM 1359 C CA . ALA B 1 84 ? -7.98 4.199 6.711 1 97.88 84 ALA B CA 1
ATOM 1360 C C . ALA B 1 84 ? -6.965 4.715 5.695 1 97.88 84 ALA B C 1
ATOM 1362 O O . ALA B 1 84 ? -7.176 4.609 4.484 1 97.88 84 ALA B O 1
ATOM 1363 N N . VAL B 1 85 ? -5.875 5.305 6.211 1 98.62 85 VAL B N 1
ATOM 1364 C CA . VAL B 1 85 ? -4.801 5.832 5.379 1 98.62 85 VAL B CA 1
ATOM 1365 C C . VAL B 1 85 ? -3.467 5.227 5.809 1 98.62 85 VAL B C 1
ATOM 1367 O O . VAL B 1 85 ? -3.121 5.246 6.992 1 98.62 85 VAL B O 1
ATOM 1370 N N . LEU B 1 86 ? -2.762 4.625 4.883 1 98.88 86 LEU B N 1
ATOM 1371 C CA . LEU B 1 86 ? -1.389 4.16 5.051 1 98.88 86 LEU B CA 1
ATOM 1372 C C . LEU B 1 86 ? -0.426 4.996 4.215 1 98.88 86 LEU B C 1
ATOM 1374 O O . LEU B 1 86 ? -0.542 5.043 2.986 1 98.88 86 LEU B O 1
ATOM 1378 N N . LEU B 1 87 ? 0.441 5.711 4.875 1 98.75 87 LEU B N 1
ATOM 1379 C CA . LEU B 1 87 ? 1.441 6.566 4.246 1 98.75 87 LEU B CA 1
ATOM 1380 C C . LEU B 1 87 ? 2.842 6.215 4.734 1 98.75 87 LEU B C 1
ATOM 1382 O O . LEU B 1 87 ? 3.096 6.184 5.941 1 98.75 87 LEU B O 1
ATOM 1386 N N . PHE B 1 88 ? 3.719 5.863 3.699 1 98.06 88 PHE B N 1
ATOM 1387 C CA . PHE B 1 88 ? 5.059 5.465 4.117 1 98.0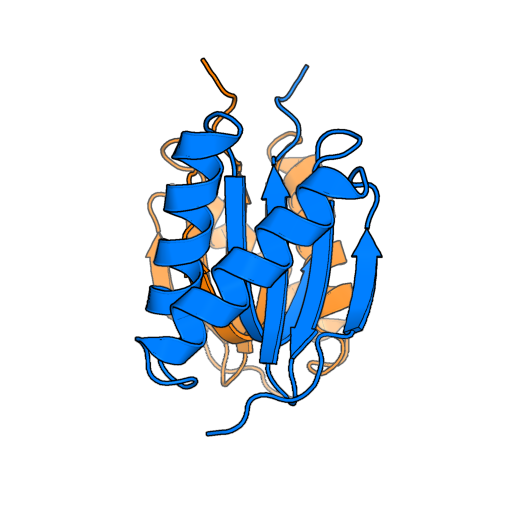6 88 PHE B CA 1
ATOM 1388 C C . PHE B 1 88 ? 6.059 5.664 2.984 1 98.06 88 PHE B C 1
ATOM 1390 O O . PHE B 1 88 ? 5.672 5.785 1.82 1 98.06 88 PHE B O 1
ATOM 1397 N N . ARG B 1 89 ? 7.285 5.801 3.381 1 95.12 89 ARG B N 1
ATOM 1398 C CA . ARG B 1 89 ? 8.398 5.727 2.441 1 95.12 89 ARG B CA 1
ATOM 1399 C C . ARG B 1 89 ? 9.109 4.379 2.533 1 95.12 89 ARG B C 1
ATOM 1401 O O . ARG B 1 89 ? 9.508 3.953 3.619 1 95.12 89 ARG B O 1
ATOM 1408 N N . GLY B 1 90 ? 9.156 3.748 1.327 1 89.69 90 GLY B N 1
ATOM 1409 C CA . GLY B 1 90 ? 9.812 2.449 1.317 1 89.69 90 GLY B CA 1
ATOM 1410 C C . GLY B 1 90 ? 11.289 2.525 1.639 1 89.69 90 GLY B C 1
ATOM 1411 O O . GLY B 1 90 ? 11.898 3.594 1.541 1 89.69 90 GLY B O 1
ATOM 1412 N N . SER B 1 91 ? 11.828 1.364 2.174 1 76.75 91 SER B N 1
ATOM 1413 C CA . SER B 1 91 ? 13.258 1.315 2.467 1 76.75 91 SER B CA 1
ATOM 1414 C C . SER B 1 91 ? 14.078 1.149 1.19 1 76.75 91 SER B C 1
ATOM 1416 O O . SER B 1 91 ? 13.625 0.514 0.235 1 76.75 91 SER B O 1
ATOM 1418 N N . ALA B 1 92 ? 14.812 2.254 0.902 1 57.28 92 ALA B N 1
ATOM 1419 C CA . ALA B 1 92 ? 15.766 2.039 -0.186 1 57.28 92 ALA B CA 1
ATOM 1420 C C . ALA B 1 92 ? 16.609 0.794 0.063 1 57.28 92 ALA B C 1
ATOM 1422 O O . ALA B 1 92 ? 16.938 0.472 1.209 1 57.28 92 ALA B O 1
ATOM 1423 N N . ALA B 1 93 ? 16.422 -0.219 -0.758 1 49.44 93 ALA B N 1
ATOM 1424 C CA . ALA B 1 93 ? 17.375 -1.329 -0.63 1 49.44 93 ALA B CA 1
ATOM 1425 C C . ALA B 1 93 ? 18.766 -0.825 -0.279 1 49.44 93 ALA B C 1
ATOM 1427 O O . ALA B 1 93 ? 19.188 0.226 -0.763 1 49.44 93 ALA B O 1
ATOM 1428 N N . PRO B 1 94 ? 19.406 -1.359 0.865 1 37.31 94 PRO B N 1
ATOM 1429 C CA . PRO B 1 94 ? 20.828 -1.006 1 1 37.31 94 PRO B CA 1
ATOM 1430 C C . PRO B 1 94 ? 21.609 -1.218 -0.292 1 37.31 94 PRO B C 1
ATOM 1432 O O . PRO B 1 94 ? 21.203 -2.021 -1.138 1 37.31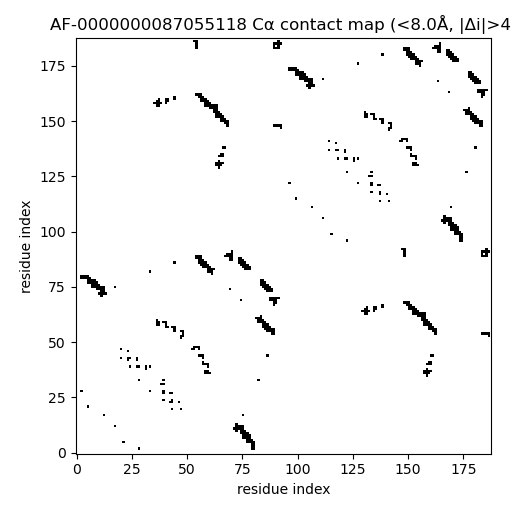 94 PRO B O 1
#